Protein AF-0000000083263169 (afdb_homodimer)

Sequence (238 aa):
MERQKKIVKKRVIKVGSEESWDYYVTKASLQGCPAVVHFSASWCTPSRAMSPFFEELALEYKSVLFLSVDVDEAKEVASKLEIKAMPTFVLMKNGAPDHKLVGANPEELRKRIKAFIYCMERQKKIVKKRVIKVGSEESWDYYVTKASLQGCPAVVHFSASWCTPSRAMSPFFEELALEYKSVLFLSVDVDEAKEVASKLEIKAMPTFVLMKNGAPDHKLVGANPEELRKRIKAFIYC

InterPro domains:
  IPR013766 Thioredoxin domain [PF00085] (16-114)
  IPR013766 Thioredoxin domain [PS51352] (1-118)
  IPR036249 Thioredoxin-like superfamily [SSF52833] (9-116)
  IPR050620 Thioredoxin H-type-like [PTHR10438] (12-114)

Foldseek 3Di:
DPPPPPPPPQQEAEDQEPVSVCVVLQVCLVVFAKEKEWEAAPPDVLSVVCVVLLRVVSVVCVSHHHYYYHCVRYVVVCVVVVPDAPGKMFIDTSSHTDDIDHGRDSVVVVVCVCVRPPD/DPPPPPPPPFQEAEDQEPVSVCVVLQVCLVVFAKEKEWEAAPPDVLSVVCVVLLRVVSVVCVSHHHYYYHCVRYVVVCVVVVPDAPGKMFIDTSSHTDDIDHGRDSVVVVVCVCVRPPD

Structure (mmCIF, N/CA/C/O backbone):
data_AF-0000000083263169-model_v1
#
loop_
_entity.id
_entity.type
_entity.pdbx_description
1 polymer 'Thioredoxin-like protein CXXS1'
#
loop_
_atom_site.group_PDB
_atom_site.id
_atom_site.type_symbol
_atom_site.label_atom_id
_atom_site.label_alt_id
_atom_site.label_comp_id
_atom_site.label_asym_id
_atom_site.label_entity_id
_atom_site.label_seq_id
_atom_site.pdbx_PDB_ins_code
_atom_site.Cartn_x
_atom_site.Cartn_y
_atom_site.Cartn_z
_atom_site.occupancy
_atom_site.B_iso_or_equiv
_atom_site.auth_seq_id
_atom_site.auth_comp_id
_atom_site.auth_asym_id
_atom_site.auth_atom_id
_atom_site.pdbx_PDB_model_num
ATOM 1 N N . MET A 1 1 ? -26.844 10.445 30.766 1 32.59 1 MET A N 1
ATOM 2 C CA . MET A 1 1 ? -26.547 9.578 29.625 1 32.59 1 MET A CA 1
ATOM 3 C C . MET A 1 1 ? -25.156 9.852 29.078 1 32.59 1 MET A C 1
ATOM 5 O O . MET A 1 1 ? -24.906 10.93 28.516 1 32.59 1 MET A O 1
ATOM 9 N N . GLU A 1 2 ? -24.047 9.531 29.766 1 34.62 2 GLU A N 1
ATOM 10 C CA . GLU A 1 2 ? -22.625 9.742 29.5 1 34.62 2 GLU A CA 1
ATOM 11 C C . GLU A 1 2 ? -22.219 9.203 28.141 1 34.62 2 GLU A C 1
ATOM 13 O O . GLU A 1 2 ? -22.5 8.039 27.812 1 34.62 2 GLU A O 1
ATOM 18 N N . ARG A 1 3 ? -22.422 9.984 27.109 1 37.56 3 ARG A N 1
ATOM 19 C CA . ARG A 1 3 ? -21.875 9.602 25.797 1 37.56 3 ARG A CA 1
ATOM 20 C C . ARG A 1 3 ? -20.547 8.891 25.953 1 37.56 3 ARG A C 1
ATOM 22 O O . ARG A 1 3 ? -19.594 9.445 26.5 1 37.56 3 ARG A O 1
ATOM 29 N N . GLN A 1 4 ? -20.547 7.715 26.422 1 37.5 4 GLN A N 1
ATOM 30 C CA . GLN A 1 4 ? -19.359 6.867 26.328 1 37.5 4 GLN A CA 1
ATOM 31 C C . GLN A 1 4 ? -18.562 7.184 25.078 1 37.5 4 GLN A C 1
ATOM 33 O O . GLN A 1 4 ? -19.047 6.996 23.953 1 37.5 4 GLN A O 1
ATOM 38 N N . LYS A 1 5 ? -17.891 8.445 25.078 1 38.53 5 LYS A N 1
ATOM 39 C CA . LYS A 1 5 ? -16.906 8.695 24.031 1 38.53 5 LYS A CA 1
ATOM 40 C C . LYS A 1 5 ? -16.203 7.41 23.625 1 38.53 5 LYS A C 1
ATOM 42 O O . LYS A 1 5 ? -15.508 6.797 24.438 1 38.53 5 LYS A O 1
ATOM 47 N N . LYS A 1 6 ? -16.844 6.488 23.031 1 44.62 6 LYS A N 1
ATOM 48 C CA . LYS A 1 6 ? -16.156 5.375 22.391 1 44.62 6 LYS A CA 1
ATOM 49 C C . LYS A 1 6 ? -14.727 5.75 22.016 1 44.62 6 LYS A C 1
ATOM 51 O O . LYS A 1 6 ? -14.516 6.625 21.172 1 44.62 6 LYS A O 1
ATOM 56 N N . ILE A 1 7 ? -13.781 5.781 22.953 1 44.59 7 ILE A N 1
ATOM 57 C CA . ILE A 1 7 ? -12.352 5.938 22.719 1 44.59 7 ILE A CA 1
ATOM 58 C C . ILE A 1 7 ? -11.961 5.199 21.438 1 44.59 7 ILE A C 1
ATOM 60 O O . ILE A 1 7 ? -11.984 3.969 21.391 1 44.59 7 ILE A O 1
ATOM 64 N N . VAL A 1 8 ? -12.477 5.555 20.438 1 54.66 8 VAL A N 1
ATOM 65 C CA . VAL A 1 8 ? -12.086 4.973 19.156 1 54.66 8 VAL A CA 1
ATOM 66 C C . VAL A 1 8 ? -10.562 4.973 19.031 1 54.66 8 VAL A C 1
ATOM 68 O O . VAL A 1 8 ? -9.898 5.922 19.469 1 54.66 8 VAL A O 1
ATOM 71 N N . LYS A 1 9 ? -10.008 3.814 19.141 1 65.31 9 LYS A N 1
ATOM 72 C CA . LYS A 1 9 ? -8.586 3.584 18.938 1 65.31 9 LYS A CA 1
ATOM 73 C C . LYS A 1 9 ? -8.047 4.426 17.781 1 65.31 9 LYS A C 1
ATOM 75 O O . LYS A 1 9 ? -8.625 4.441 16.703 1 65.31 9 LYS A O 1
ATOM 80 N N . LYS A 1 10 ? -7.309 5.438 18.156 1 88.69 10 LYS A N 1
ATOM 81 C CA . LYS A 1 10 ? -6.68 6.359 17.219 1 88.69 10 LYS A CA 1
ATOM 82 C C . LYS A 1 10 ? -5.684 5.633 16.312 1 88.69 10 LYS A C 1
ATOM 84 O O . LYS A 1 10 ? -4.848 4.867 16.797 1 88.69 10 LYS A O 1
ATOM 89 N N . ARG A 1 11 ? -5.855 5.715 15.062 1 95.81 11 ARG A N 1
ATOM 90 C CA . ARG A 1 11 ? -4.973 5.109 14.078 1 95.81 11 ARG A CA 1
ATOM 91 C C . ARG A 1 11 ? -3.883 6.086 13.641 1 95.81 11 ARG A C 1
ATOM 93 O O . ARG A 1 11 ? -2.773 5.676 13.297 1 95.81 11 ARG A O 1
ATOM 100 N N . VAL A 1 12 ? -4.211 7.344 13.773 1 98.25 12 VAL A N 1
ATOM 101 C CA . VAL A 1 12 ? -3.234 8.359 13.398 1 98.25 12 VAL A CA 1
ATOM 102 C C . VAL A 1 12 ? -2.164 8.477 14.477 1 98.25 12 VAL A C 1
ATOM 104 O O . VAL A 1 12 ? -2.48 8.57 15.664 1 98.25 12 VAL A O 1
ATOM 107 N N . ILE A 1 13 ? -0.935 8.539 14.117 1 98.06 13 ILE A N 1
ATOM 108 C CA . ILE A 1 13 ? 0.176 8.656 15.062 1 98.06 13 ILE A CA 1
ATOM 109 C C . ILE A 1 13 ? 0.662 10.102 15.109 1 98.06 13 ILE A C 1
ATOM 111 O O . ILE A 1 13 ? 0.971 10.695 14.078 1 98.06 13 ILE A O 1
ATOM 115 N N . LYS A 1 14 ? 0.737 10.602 16.219 1 97.81 14 LYS A N 1
ATOM 116 C CA . LYS A 1 14 ? 1.275 11.945 16.406 1 97.81 14 LYS A CA 1
ATOM 117 C C . LYS A 1 14 ? 2.799 11.922 16.5 1 97.81 14 LYS A C 1
ATOM 119 O O . LYS A 1 14 ? 3.367 11.164 17.281 1 97.81 14 LYS A O 1
ATOM 124 N N . VAL A 1 15 ? 3.406 12.734 15.758 1 97.69 15 VAL A N 1
ATOM 125 C CA . VAL A 1 15 ? 4.855 12.883 15.703 1 97.69 15 VAL A CA 1
ATOM 126 C C . VAL A 1 15 ? 5.262 14.266 16.203 1 97.69 15 VAL A C 1
ATOM 128 O O . VAL A 1 15 ? 4.871 15.281 15.609 1 97.69 15 VAL A O 1
ATOM 131 N N . GLY A 1 16 ? 6.082 14.234 17.266 1 96.44 16 GLY A N 1
ATOM 132 C CA . GLY A 1 16 ? 6.367 15.523 17.875 1 96.44 16 GLY A CA 1
ATOM 133 C C . GLY A 1 16 ? 7.84 15.883 17.844 1 96.44 16 GLY A C 1
ATOM 134 O O . GLY A 1 16 ? 8.258 16.859 18.453 1 96.44 16 GLY A O 1
ATOM 135 N N . SER A 1 17 ? 8.648 14.992 17.188 1 97.62 17 SER A N 1
ATOM 136 C CA . SER A 1 17 ? 10.078 15.273 17.109 1 97.62 17 SER A CA 1
ATOM 137 C C . SER A 1 17 ? 10.68 14.719 15.82 1 97.62 17 SER A C 1
ATOM 139 O O . SER A 1 17 ? 10.062 13.875 15.156 1 97.62 17 SER A O 1
ATOM 141 N N . GLU A 1 18 ? 11.859 15.188 15.586 1 97.69 18 GLU A N 1
ATOM 142 C CA . GLU A 1 18 ? 12.586 14.68 14.422 1 97.69 18 GLU A CA 1
ATOM 143 C C . GLU A 1 18 ? 12.945 13.211 14.594 1 97.69 18 GLU A C 1
ATOM 145 O O . GLU A 1 18 ? 12.906 12.438 13.625 1 97.69 18 GLU A O 1
ATOM 150 N N . GLU A 1 19 ? 13.289 12.891 15.781 1 98 19 GLU A N 1
ATOM 151 C CA . GLU A 1 19 ? 13.633 11.5 16.062 1 98 19 GLU A CA 1
ATOM 152 C C . GLU A 1 19 ? 12.438 10.578 15.812 1 98 19 GLU A C 1
ATOM 154 O O . GLU A 1 19 ? 12.586 9.531 15.172 1 98 19 GLU A O 1
ATOM 159 N N . SER A 1 20 ? 11.352 11.008 16.297 1 97.88 20 SER A N 1
ATOM 160 C CA . SER A 1 20 ? 10.133 10.234 16.078 1 97.88 20 SER A CA 1
ATOM 161 C C . SER A 1 20 ? 9.773 10.172 14.594 1 97.88 20 SER A C 1
ATOM 163 O O . SER A 1 20 ? 9.375 9.125 14.086 1 97.88 20 SER A O 1
ATOM 165 N N . TRP A 1 21 ? 9.922 11.242 13.922 1 98.25 21 TRP A N 1
ATOM 166 C CA . TRP A 1 21 ? 9.703 11.305 12.484 1 98.25 21 TRP A CA 1
ATOM 167 C C . TRP A 1 21 ? 10.594 10.305 11.758 1 98.25 21 TRP A C 1
ATOM 169 O O . TRP A 1 21 ? 10.102 9.484 10.977 1 98.25 21 TRP A O 1
ATOM 179 N N . ASP A 1 22 ? 11.82 10.344 12.07 1 97.88 22 ASP A N 1
ATOM 180 C CA . ASP A 1 22 ? 12.773 9.461 11.414 1 97.88 22 ASP A CA 1
ATOM 181 C C . ASP A 1 22 ? 12.438 7.996 11.672 1 97.88 22 ASP A C 1
ATOM 183 O O . ASP A 1 22 ? 12.539 7.164 10.766 1 97.88 22 ASP A O 1
ATOM 187 N N . TYR A 1 23 ? 12.047 7.758 12.836 1 98.12 23 TYR A N 1
ATOM 188 C CA . TYR A 1 23 ? 11.695 6.391 13.203 1 98.12 23 TYR A CA 1
ATOM 189 C C . TYR A 1 23 ? 10.531 5.883 12.352 1 98.12 23 TYR A C 1
ATOM 191 O O . TYR A 1 23 ? 10.648 4.852 11.68 1 98.12 23 TYR A O 1
ATOM 199 N N . TYR A 1 24 ? 9.469 6.625 12.281 1 97.69 24 TYR A N 1
ATOM 200 C CA . TYR A 1 24 ? 8.25 6.133 11.648 1 97.69 24 TYR A CA 1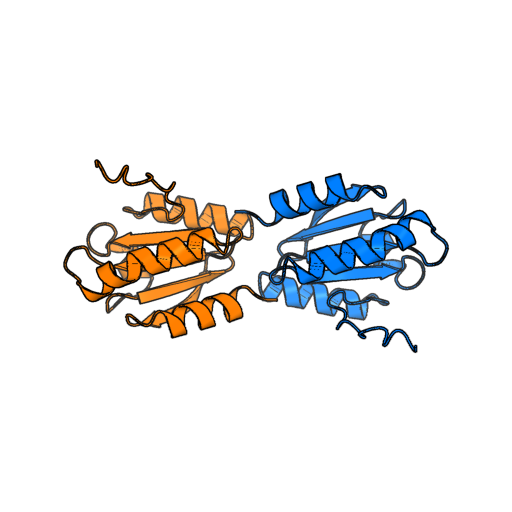
ATOM 201 C C . TYR A 1 24 ? 8.391 6.141 10.125 1 97.69 24 TYR A C 1
ATOM 203 O O . TYR A 1 24 ? 7.938 5.211 9.453 1 97.69 24 TYR A O 1
ATOM 211 N N . VAL A 1 25 ? 9.008 7.113 9.562 1 97.44 25 VAL A N 1
ATOM 212 C CA . VAL A 1 25 ? 9.156 7.203 8.117 1 97.44 25 VAL A CA 1
ATOM 213 C C . VAL A 1 25 ? 10.109 6.113 7.625 1 97.44 25 VAL A C 1
ATOM 215 O O . VAL A 1 25 ? 9.852 5.465 6.609 1 97.44 25 VAL A O 1
ATOM 218 N N . THR A 1 26 ? 11.156 5.906 8.391 1 96.69 26 THR A N 1
ATOM 219 C CA . THR A 1 26 ? 12.094 4.852 8.023 1 96.69 26 THR A CA 1
ATOM 220 C C . THR A 1 26 ? 11.43 3.48 8.125 1 96.69 26 THR A C 1
ATOM 222 O O . THR A 1 26 ? 11.57 2.65 7.223 1 96.69 26 THR A O 1
ATOM 225 N N . LYS A 1 27 ? 10.773 3.262 9.219 1 95.25 27 LYS A N 1
ATOM 226 C CA . LYS A 1 27 ? 10.086 1.986 9.406 1 95.25 27 LYS A CA 1
ATOM 227 C C . LYS A 1 27 ? 9.086 1.725 8.281 1 95.25 27 LYS A C 1
ATOM 229 O O . LYS A 1 27 ? 9.04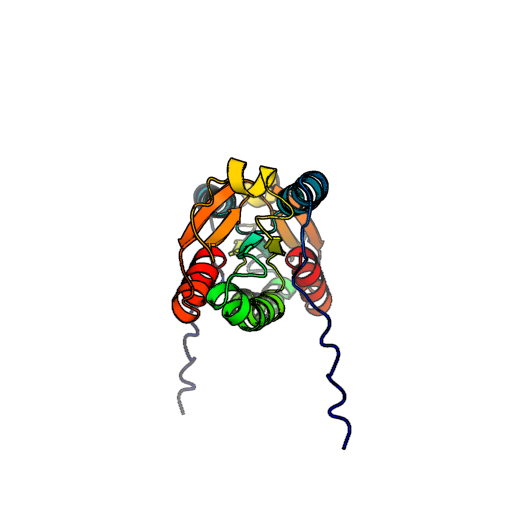7 0.625 7.723 1 95.25 27 LYS A O 1
ATOM 234 N N . ALA A 1 28 ? 8.328 2.721 7.93 1 94.12 28 ALA A N 1
ATOM 235 C CA . ALA A 1 28 ? 7.344 2.586 6.859 1 94.12 28 ALA A CA 1
ATOM 236 C C . ALA A 1 28 ? 8.023 2.273 5.527 1 94.12 28 ALA A C 1
ATOM 238 O O . ALA A 1 28 ? 7.543 1.428 4.766 1 94.12 28 ALA A O 1
ATOM 239 N N . SER A 1 29 ? 9.094 2.936 5.309 1 92.06 29 SER A N 1
ATOM 240 C CA . SER A 1 29 ? 9.836 2.725 4.074 1 92.06 29 SER A CA 1
ATOM 241 C C . SER A 1 29 ? 10.359 1.296 3.98 1 92.06 29 SER A C 1
ATOM 243 O O . SER A 1 29 ? 10.227 0.646 2.939 1 92.06 29 SER A O 1
ATOM 245 N N . LEU A 1 30 ? 10.867 0.806 5.055 1 89 30 LEU A N 1
ATOM 246 C CA . LEU A 1 30 ? 11.43 -0.541 5.09 1 89 30 LEU A CA 1
ATOM 247 C C . LEU A 1 30 ? 10.336 -1.589 4.898 1 89 30 LEU A C 1
ATOM 249 O O . LEU A 1 30 ? 10.578 -2.639 4.301 1 89 30 LEU A O 1
ATOM 253 N N . GLN A 1 31 ? 9.203 -1.193 5.363 1 87.81 31 GLN A N 1
ATOM 254 C CA . GLN A 1 31 ? 8.094 -2.137 5.289 1 87.81 31 GLN A CA 1
ATOM 255 C C . GLN A 1 31 ? 7.332 -1.982 3.975 1 87.81 31 GLN A C 1
ATOM 257 O O . GLN A 1 31 ? 6.391 -2.734 3.703 1 87.81 31 GLN A O 1
ATOM 262 N N . GLY A 1 32 ? 7.688 -0.962 3.195 1 86.88 32 GLY A N 1
ATOM 263 C CA . GLY A 1 32 ? 7 -0.716 1.937 1 86.88 32 GLY A CA 1
ATOM 264 C C . GLY A 1 32 ? 5.633 -0.083 2.117 1 86.88 32 GLY A C 1
ATOM 265 O O . GLY A 1 32 ? 4.762 -0.219 1.255 1 86.88 32 GLY A O 1
ATOM 266 N N . CYS A 1 33 ? 5.391 0.602 3.225 1 91.56 33 CYS A N 1
ATOM 267 C CA . CYS A 1 33 ? 4.121 1.256 3.52 1 91.56 33 CYS A CA 1
ATOM 268 C C . CYS A 1 33 ? 4.145 2.715 3.076 1 91.56 33 CYS A C 1
ATOM 270 O O . CYS A 1 33 ? 5.035 3.473 3.467 1 91.56 33 CYS A O 1
ATOM 272 N N . PRO A 1 34 ? 3.205 3.066 2.203 1 94.06 34 PRO A N 1
ATOM 273 C CA . PRO A 1 34 ? 3.076 4.508 1.969 1 94.06 34 PRO A CA 1
ATOM 274 C C . PRO A 1 34 ? 2.621 5.27 3.213 1 94.06 34 PRO A C 1
ATOM 276 O O . PRO A 1 34 ? 2.105 4.664 4.156 1 94.06 34 PRO A O 1
ATOM 279 N N . ALA A 1 35 ? 2.891 6.543 3.201 1 96.88 35 ALA A N 1
ATOM 280 C CA . ALA A 1 35 ? 2.498 7.352 4.352 1 96.88 35 ALA A CA 1
ATOM 281 C C . ALA A 1 35 ? 1.781 8.625 3.91 1 96.88 35 ALA A C 1
ATOM 283 O O . ALA A 1 35 ? 2.072 9.172 2.842 1 96.88 35 ALA A O 1
ATOM 284 N N . VAL A 1 36 ? 0.834 9.039 4.672 1 98.5 36 VAL A N 1
ATOM 285 C CA . VAL A 1 36 ? 0.19 10.344 4.539 1 98.5 36 VAL A CA 1
ATOM 286 C C . VAL A 1 36 ? 0.371 11.141 5.828 1 98.5 36 VAL A C 1
ATOM 288 O O . VAL A 1 36 ? 0.104 10.641 6.922 1 98.5 36 VAL A O 1
ATOM 291 N N . VAL A 1 37 ? 0.855 12.336 5.641 1 98.81 37 VAL A N 1
ATOM 292 C CA . VAL A 1 37 ? 1.207 13.148 6.797 1 98.81 37 VAL A CA 1
ATOM 293 C C . VAL A 1 37 ? 0.348 14.414 6.82 1 98.81 37 VAL A C 1
ATOM 295 O O . VAL A 1 37 ? 0.208 15.094 5.801 1 98.81 37 VAL A O 1
ATOM 298 N N . HIS A 1 38 ? -0.226 14.688 7.922 1 98.88 38 HIS A N 1
ATOM 299 C CA . HIS A 1 38 ? -0.979 15.914 8.188 1 98.88 38 HIS A CA 1
ATOM 300 C C . HIS A 1 38 ? -0.143 16.906 8.984 1 98.88 38 HIS A C 1
ATOM 302 O O . HIS A 1 38 ? 0.082 16.734 10.18 1 98.88 38 HIS A O 1
ATOM 308 N N . PHE A 1 39 ? 0.386 17.875 8.289 1 98.88 39 PHE A N 1
ATOM 309 C CA . PHE A 1 39 ? 1.058 18.984 8.969 1 98.88 39 PHE A CA 1
ATOM 310 C C . PHE A 1 39 ? 0.048 20.016 9.445 1 98.88 39 PHE A C 1
ATOM 312 O O . PHE A 1 39 ? -0.668 20.609 8.641 1 98.88 39 PHE A O 1
ATOM 319 N N . SER A 1 40 ? 0.048 20.203 10.703 1 98.06 40 SER A N 1
ATOM 320 C CA . SER A 1 40 ? -0.967 21.016 11.359 1 98.06 40 SER A CA 1
ATOM 321 C C . SER A 1 40 ? -0.36 21.875 12.477 1 98.06 40 SER A C 1
ATOM 323 O O . SER A 1 40 ? 0.854 21.844 12.688 1 98.06 40 SER A O 1
ATOM 325 N N . ALA A 1 41 ? -1.182 22.656 13.055 1 96.69 41 ALA A N 1
ATOM 326 C CA . ALA A 1 41 ? -0.878 23.422 14.266 1 96.69 41 ALA A CA 1
ATOM 327 C C . ALA A 1 41 ? -2.096 23.5 15.188 1 96.69 41 ALA A C 1
ATOM 329 O O . ALA A 1 41 ? -3.234 23.531 14.711 1 96.69 41 ALA A O 1
ATOM 330 N N . SER A 1 42 ? -1.782 23.547 16.438 1 95 42 SER A N 1
ATOM 331 C CA . SER A 1 42 ? -2.875 23.609 17.406 1 95 42 SER A CA 1
ATOM 332 C C . SER A 1 42 ? -3.686 24.891 17.25 1 95 42 SER A C 1
ATOM 334 O O . SER A 1 42 ? -4.875 24.922 17.562 1 95 42 SER A O 1
ATOM 336 N N . TRP A 1 43 ? -3.084 25.969 16.75 1 96.06 43 TRP A N 1
ATOM 337 C CA . TRP A 1 43 ? -3.727 27.266 16.625 1 96.06 43 TRP A CA 1
ATOM 338 C C . TRP A 1 43 ? -4.34 27.438 15.242 1 96.06 43 TRP A C 1
ATOM 340 O O . TRP A 1 43 ? -4.781 28.531 14.875 1 96.06 43 TRP A O 1
ATOM 350 N N . CYS A 1 44 ? -4.348 26.5 14.523 1 97.12 44 CYS A N 1
ATOM 351 C CA . CYS A 1 44 ? -4.906 26.578 13.18 1 97.12 44 CYS A CA 1
ATOM 352 C C . CYS A 1 44 ? -6.254 25.875 13.109 1 97.12 44 CYS A C 1
ATOM 354 O O . CYS A 1 44 ? -6.316 24.641 13.094 1 97.12 44 CYS A O 1
ATOM 356 N N . THR A 1 45 ? -7.32 26.547 12.922 1 97.44 45 THR A N 1
ATOM 357 C CA . THR A 1 45 ? -8.688 26.047 12.984 1 97.44 45 THR A CA 1
ATOM 358 C C . THR A 1 45 ? -8.984 25.109 11.812 1 97.44 45 THR A C 1
ATOM 360 O O . THR A 1 45 ? -9.523 24.016 12 1 97.44 45 THR A O 1
ATOM 363 N N . PRO A 1 46 ? -8.648 25.531 10.617 1 97.88 46 PRO A N 1
ATOM 364 C CA . PRO A 1 46 ? -8.906 24.594 9.516 1 97.88 46 PRO A CA 1
ATOM 365 C C . PRO A 1 46 ? -8.164 23.266 9.68 1 97.88 46 PRO A C 1
ATOM 367 O O . PRO A 1 46 ? -8.688 22.219 9.305 1 97.88 46 PRO A O 1
ATOM 370 N N . SER A 1 47 ? -6.992 23.281 10.164 1 98.19 47 SER A N 1
ATOM 371 C CA . SER A 1 47 ? -6.246 22.062 10.43 1 98.19 47 SER A CA 1
ATOM 372 C C . SER A 1 47 ? -6.973 21.172 11.438 1 98.19 47 SER A C 1
ATOM 374 O O . SER A 1 47 ? -7.078 19.953 11.242 1 98.19 47 SER A O 1
ATOM 376 N N . ARG A 1 48 ? -7.379 21.797 12.438 1 97.19 48 ARG A N 1
ATOM 377 C CA . ARG A 1 48 ? -8.102 21.047 13.461 1 97.19 48 ARG A CA 1
ATOM 378 C C . ARG A 1 48 ? -9.383 20.438 12.898 1 97.19 48 ARG A C 1
ATOM 380 O O . ARG A 1 48 ? -9.766 19.328 13.258 1 97.19 48 ARG A O 1
ATOM 387 N N . ALA A 1 49 ? -10 21.109 12.039 1 97.19 49 ALA A N 1
ATOM 388 C CA . ALA A 1 49 ? -11.242 20.641 11.422 1 97.19 49 ALA A CA 1
ATOM 389 C C . ALA A 1 49 ? -10.984 19.422 10.539 1 97.19 49 ALA A C 1
ATOM 391 O O . ALA A 1 49 ? -11.883 18.609 10.336 1 97.19 49 ALA A O 1
ATOM 392 N N . MET A 1 50 ? -9.766 19.297 10.023 1 98.38 50 MET A N 1
ATOM 393 C CA . MET A 1 50 ? -9.414 18.203 9.125 1 98.38 50 MET A CA 1
ATOM 394 C C . MET A 1 50 ? -9.055 16.938 9.914 1 98.38 50 MET A C 1
ATOM 396 O O . MET A 1 50 ? -9.055 15.844 9.359 1 98.38 50 MET A O 1
ATOM 400 N N . SER A 1 51 ? -8.828 17.016 11.172 1 98 51 SER A N 1
ATOM 401 C CA . SER A 1 51 ? -8.258 15.922 11.961 1 98 51 SER A CA 1
ATOM 402 C C . SER A 1 51 ? -9.219 14.75 12.055 1 98 51 SER A C 1
ATOM 404 O O . SER A 1 51 ? -8.82 13.602 11.836 1 98 51 SER A O 1
ATOM 406 N N . PRO A 1 52 ? -10.516 15.023 12.375 1 97.31 52 PRO A N 1
ATOM 407 C CA . PRO A 1 52 ? -11.43 13.883 12.422 1 97.31 52 PRO A CA 1
ATOM 408 C C . PRO A 1 52 ? -11.539 13.156 11.078 1 97.31 52 PRO A C 1
ATOM 410 O O . PRO A 1 52 ? -11.602 11.922 11.047 1 97.31 52 PRO A O 1
ATOM 413 N N . PHE A 1 53 ? -11.578 13.914 10.062 1 98.06 53 PHE A N 1
ATOM 414 C CA . PHE A 1 53 ? -11.648 13.328 8.727 1 98.06 53 PHE A CA 1
ATOM 415 C C . PHE A 1 53 ? -10.398 12.516 8.422 1 98.06 53 PHE A C 1
ATOM 417 O O . PHE A 1 53 ? -10.477 11.43 7.855 1 98.06 53 PHE A O 1
ATOM 424 N N . PHE A 1 54 ? -9.273 13.039 8.789 1 98.5 54 PHE A N 1
ATOM 425 C CA . PHE A 1 54 ? -8 12.359 8.617 1 98.5 54 PHE A CA 1
ATOM 426 C C . PHE A 1 54 ? -7.984 11.039 9.383 1 98.5 54 PHE A C 1
ATOM 428 O O . PHE A 1 54 ? -7.48 10.031 8.875 1 98.5 54 PHE A O 1
ATOM 435 N N . GLU A 1 55 ? -8.547 11 10.539 1 98.12 55 GLU A N 1
ATOM 436 C CA . GLU A 1 55 ? -8.672 9.773 11.328 1 98.12 55 GLU A CA 1
ATOM 437 C C . GLU A 1 55 ? -9.57 8.758 10.633 1 98.12 55 GLU A C 1
ATOM 439 O O . GLU A 1 55 ? -9.273 7.562 10.625 1 98.12 55 GLU A O 1
ATOM 444 N N . GLU A 1 56 ? -10.633 9.266 10.078 1 97.38 56 GLU A N 1
ATOM 445 C CA . GLU A 1 56 ? -11.516 8.375 9.336 1 97.38 56 GLU A CA 1
ATOM 446 C C . GLU A 1 56 ? -10.789 7.707 8.18 1 97.38 56 GLU A C 1
ATOM 448 O O . GLU A 1 56 ? -10.945 6.504 7.945 1 97.38 56 GLU A O 1
ATOM 453 N N . LEU A 1 57 ? -9.992 8.484 7.469 1 97.5 57 LEU A N 1
ATOM 454 C CA . LEU A 1 57 ? -9.211 7.934 6.367 1 97.5 57 LEU A CA 1
ATOM 455 C C . LEU A 1 57 ? -8.219 6.887 6.875 1 97.5 57 LEU A C 1
ATOM 457 O O . LEU A 1 57 ? -8.023 5.852 6.238 1 97.5 57 LEU A O 1
ATOM 461 N N . ALA A 1 58 ? -7.637 7.145 8.008 1 97.38 58 ALA A N 1
ATOM 462 C CA . ALA A 1 58 ? -6.672 6.219 8.586 1 97.38 58 ALA A CA 1
ATOM 463 C C . ALA A 1 58 ? -7.328 4.883 8.93 1 97.38 58 ALA A C 1
ATOM 465 O O . ALA A 1 58 ? -6.707 3.826 8.797 1 97.38 58 ALA A O 1
ATOM 466 N N . LEU A 1 59 ? -8.539 4.922 9.344 1 95.19 59 LEU A N 1
ATOM 467 C CA . LEU A 1 59 ? -9.266 3.709 9.695 1 95.19 59 LEU A CA 1
ATOM 468 C C . LEU A 1 59 ? -9.703 2.955 8.445 1 95.19 59 LEU A C 1
ATOM 470 O O . LEU A 1 59 ? -9.82 1.729 8.461 1 95.19 59 LEU A O 1
ATOM 474 N N . GLU A 1 60 ? -9.836 3.707 7.441 1 93.75 60 GLU A N 1
ATOM 475 C CA . GLU A 1 60 ? -10.289 3.119 6.18 1 93.75 60 GLU A CA 1
ATOM 476 C C . GLU A 1 60 ? -9.125 2.467 5.434 1 93.75 60 GLU A C 1
ATOM 478 O O . GLU A 1 60 ? -9.273 1.379 4.871 1 93.75 60 GLU A O 1
ATOM 483 N N . TYR A 1 61 ? -8 3.137 5.449 1 94.62 61 TYR A N 1
ATOM 484 C CA . TYR A 1 61 ? -6.848 2.676 4.684 1 94.62 61 TYR A CA 1
ATOM 485 C C . TYR A 1 61 ? -5.766 2.121 5.605 1 94.62 61 TYR A C 1
ATOM 487 O O . TYR A 1 61 ? -4.723 2.75 5.797 1 94.62 61 TYR A O 1
ATOM 495 N N . LYS A 1 62 ? -5.891 0.891 5.93 1 93.06 62 LYS A N 1
ATOM 496 C CA . LYS A 1 62 ? -5.055 0.27 6.953 1 93.06 62 LYS A CA 1
ATOM 497 C C . LYS A 1 62 ? -3.664 -0.044 6.414 1 93.06 62 LYS A C 1
ATOM 499 O O . LYS A 1 62 ? -2.736 -0.3 7.184 1 93.06 62 LYS A O 1
ATOM 504 N N . SER A 1 63 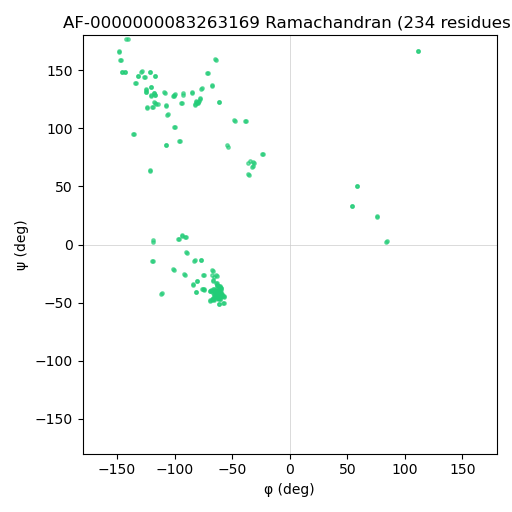? -3.531 0.034 5.113 1 92.5 63 SER A N 1
ATOM 505 C CA . SER A 1 63 ? -2.24 -0.255 4.5 1 92.5 63 SER A CA 1
ATOM 506 C C . SER A 1 63 ? -1.395 1.008 4.371 1 92.5 63 SER A C 1
ATOM 508 O O . SER A 1 63 ? -0.315 0.98 3.777 1 92.5 63 SER A O 1
ATOM 510 N N . VAL A 1 64 ? -1.858 2.055 4.918 1 95.25 64 VAL A N 1
ATOM 511 C CA . VAL A 1 64 ? -1.185 3.348 4.84 1 95.25 64 VAL A CA 1
ATOM 512 C C . VAL A 1 64 ? -0.854 3.846 6.242 1 95.25 64 VAL A C 1
ATOM 514 O O . VAL A 1 64 ? -1.674 3.736 7.156 1 95.25 64 VAL A O 1
ATOM 517 N N . LEU A 1 65 ? 0.361 4.355 6.422 1 96.94 65 LEU A N 1
ATOM 518 C CA . LEU A 1 65 ? 0.736 5.004 7.676 1 96.94 65 LEU A CA 1
ATOM 519 C C . LEU A 1 65 ? 0.242 6.445 7.707 1 96.94 65 LEU A C 1
ATOM 521 O O . LEU A 1 65 ? 0.521 7.223 6.793 1 96.94 65 LEU A O 1
ATOM 525 N N . PHE A 1 66 ? -0.529 6.746 8.695 1 98.5 66 PHE A N 1
ATOM 526 C CA . PHE A 1 66 ? -1.031 8.102 8.859 1 98.5 66 PHE A CA 1
ATOM 527 C C . PHE A 1 66 ? -0.338 8.797 10.023 1 98.5 66 PHE A C 1
ATOM 529 O O . PHE A 1 66 ? -0.399 8.328 11.164 1 98.5 66 PHE A O 1
ATOM 536 N N . LEU A 1 67 ? 0.332 9.898 9.727 1 98.62 67 LEU A N 1
ATOM 537 C CA . LEU A 1 67 ? 1.043 10.68 10.742 1 98.62 67 LEU A CA 1
ATOM 538 C C . LEU A 1 67 ? 0.453 12.078 10.859 1 98.62 67 LEU A C 1
ATOM 540 O O . LEU A 1 67 ? 0.048 12.672 9.859 1 98.62 67 LEU A O 1
ATOM 544 N N . SER A 1 68 ? 0.433 12.578 11.992 1 98.75 68 SER A N 1
ATOM 545 C CA . SER A 1 68 ? 0.118 13.977 12.258 1 98.75 68 SER A CA 1
ATOM 546 C C . SER A 1 68 ? 1.31 14.703 12.875 1 98.75 68 SER A C 1
ATOM 548 O O . SER A 1 68 ? 1.893 14.234 13.852 1 98.75 68 SER A O 1
ATOM 550 N N . VAL A 1 69 ? 1.667 15.805 12.312 1 98.69 69 VAL A N 1
ATOM 551 C CA . VAL A 1 69 ? 2.824 16.578 12.75 1 98.69 69 VAL A CA 1
ATOM 552 C C . VAL A 1 69 ? 2.398 18 13.078 1 98.69 69 VAL A C 1
ATOM 554 O O . VAL A 1 69 ? 1.88 18.719 12.211 1 98.69 69 VAL A O 1
ATOM 557 N N . ASP A 1 70 ? 2.584 18.344 14.312 1 97.88 70 ASP A N 1
ATOM 558 C CA . ASP A 1 70 ? 2.445 19.766 14.664 1 97.88 70 ASP A CA 1
ATOM 559 C C . ASP A 1 70 ? 3.707 20.547 14.305 1 97.88 70 ASP A C 1
ATOM 561 O O . ASP A 1 70 ? 4.789 20.25 14.82 1 97.88 70 ASP A O 1
ATOM 565 N N . VAL A 1 71 ? 3.555 21.531 13.484 1 97.81 71 VAL A N 1
ATOM 566 C CA . VAL A 1 71 ? 4.711 22.219 12.906 1 97.81 71 VAL A CA 1
ATOM 567 C C . VAL A 1 71 ? 5.469 22.953 14.008 1 97.81 71 VAL A C 1
ATOM 569 O O . VAL A 1 71 ? 6.664 23.234 13.867 1 97.81 71 VAL A O 1
ATOM 572 N N . ASP A 1 72 ? 4.875 23.281 15.117 1 97.31 72 ASP A N 1
ATOM 573 C CA . ASP A 1 72 ? 5.535 23.969 16.234 1 97.31 72 ASP A CA 1
ATOM 574 C C . ASP A 1 72 ? 6.328 22.984 17.078 1 97.31 72 ASP A C 1
ATOM 576 O O . ASP A 1 72 ? 7.336 23.359 17.688 1 97.31 72 ASP A O 1
ATOM 580 N N . GLU A 1 73 ? 5.859 21.766 17.141 1 97 73 GLU A N 1
ATOM 581 C CA . GLU A 1 73 ? 6.516 20.734 17.953 1 97 73 GLU A CA 1
ATOM 582 C C . GLU A 1 73 ? 7.664 20.094 17.188 1 97 73 GLU A C 1
ATOM 584 O O . GLU A 1 73 ? 8.656 19.672 17.797 1 97 73 GLU A O 1
ATOM 589 N N . ALA A 1 74 ? 7.488 19.969 15.938 1 97.62 74 ALA A N 1
ATOM 590 C CA . ALA A 1 74 ? 8.5 19.359 15.086 1 97.62 74 ALA A CA 1
ATOM 591 C C . ALA A 1 74 ? 8.953 20.312 13.984 1 97.62 74 ALA A C 1
ATOM 593 O O . ALA A 1 74 ? 8.852 20 12.797 1 97.62 74 ALA A O 1
ATOM 594 N N . LYS A 1 75 ? 9.547 21.375 14.336 1 97.81 75 LYS A N 1
ATOM 595 C CA . LYS A 1 75 ? 9.922 22.469 13.438 1 97.81 75 LYS A CA 1
ATOM 596 C C . LYS A 1 75 ? 10.938 22 12.391 1 97.81 75 LYS A C 1
ATOM 598 O O . LYS A 1 75 ? 10.891 22.422 11.234 1 97.81 75 LYS A O 1
ATOM 603 N N . GLU A 1 76 ? 11.789 21.109 12.836 1 98.19 76 GLU A N 1
ATOM 604 C CA . GLU A 1 76 ? 12.82 20.609 11.93 1 98.19 76 GLU A CA 1
ATOM 605 C C . GLU A 1 76 ? 12.211 19.812 10.781 1 98.19 76 GLU A C 1
ATOM 607 O O . GLU A 1 76 ? 12.641 19.938 9.633 1 98.19 76 GLU A O 1
ATOM 612 N N . VAL A 1 77 ? 11.227 19.031 11.07 1 98.31 77 VAL A N 1
ATOM 613 C CA . VAL A 1 77 ? 10.555 18.219 10.055 1 98.31 77 VAL A CA 1
ATOM 614 C C . VAL A 1 77 ? 9.82 19.125 9.078 1 98.31 77 VAL A C 1
ATOM 616 O O . VAL A 1 77 ? 9.93 18.969 7.859 1 98.31 77 VAL A O 1
ATOM 619 N N . ALA A 1 78 ? 9.094 20.094 9.617 1 98.38 78 ALA A N 1
ATOM 620 C CA . ALA A 1 78 ? 8.352 21.047 8.789 1 98.38 78 ALA A CA 1
ATOM 621 C C . ALA A 1 78 ? 9.289 21.812 7.855 1 98.38 78 ALA A C 1
ATOM 623 O O . ALA A 1 78 ? 8.977 22 6.676 1 98.38 78 ALA A O 1
ATOM 624 N N . SER A 1 79 ? 10.414 22.219 8.414 1 98.19 79 SER A N 1
ATOM 625 C CA . SER A 1 79 ? 11.398 22.953 7.625 1 98.19 79 SER A CA 1
ATOM 626 C C . SER A 1 79 ? 11.977 22.078 6.516 1 98.19 79 SER A C 1
ATOM 628 O O . SER A 1 79 ? 12.078 22.516 5.367 1 98.19 79 SER A O 1
ATOM 630 N N . LYS A 1 80 ? 12.305 20.875 6.797 1 96.94 80 LYS A N 1
ATOM 631 C CA . LYS A 1 80 ? 12.891 19.938 5.84 1 96.94 80 LYS A CA 1
ATOM 632 C C . LYS A 1 80 ? 11.945 19.703 4.664 1 96.94 80 LYS A C 1
ATOM 634 O O . LYS A 1 80 ? 12.391 19.562 3.523 1 96.94 80 LYS A O 1
ATOM 639 N N . LEU A 1 81 ? 10.664 19.672 4.988 1 97.75 81 LEU A N 1
ATOM 640 C CA . LEU A 1 81 ? 9.688 19.359 3.953 1 97.75 81 LEU A CA 1
ATOM 641 C C . LEU A 1 81 ? 9.094 20.641 3.365 1 97.75 81 LEU A C 1
ATOM 643 O O . LEU A 1 81 ? 8.164 20.594 2.561 1 97.75 81 LEU A O 1
ATOM 647 N N . GLU A 1 82 ? 9.586 21.766 3.787 1 97.62 82 GLU A N 1
ATOM 648 C CA . GLU A 1 82 ? 9.227 23.078 3.256 1 97.62 82 GLU A CA 1
ATOM 649 C C . GLU A 1 82 ? 7.727 23.328 3.387 1 97.62 82 GLU A C 1
ATOM 651 O O . GLU A 1 82 ? 7.074 23.734 2.42 1 97.62 82 GLU A O 1
ATOM 656 N N . ILE A 1 83 ? 7.238 23.109 4.582 1 98.19 83 ILE A N 1
ATOM 657 C CA . ILE A 1 83 ? 5.836 23.375 4.879 1 98.19 83 ILE A CA 1
ATOM 658 C C . ILE A 1 83 ? 5.625 24.875 5.109 1 98.19 83 ILE A C 1
ATOM 660 O O . ILE A 1 83 ? 6.199 25.453 6.035 1 98.19 83 ILE A O 1
ATOM 664 N N . LYS A 1 84 ? 4.734 25.5 4.352 1 95.69 84 LYS A N 1
ATOM 665 C CA . LYS A 1 84 ? 4.602 26.953 4.41 1 95.69 84 LYS A CA 1
ATOM 666 C C . LYS A 1 84 ? 3.199 27.359 4.855 1 95.69 84 LYS A C 1
ATOM 668 O O . LYS A 1 84 ? 2.959 28.516 5.18 1 95.69 84 LYS A O 1
ATOM 673 N N . ALA A 1 85 ? 2.318 26.438 4.832 1 97.12 85 ALA A N 1
ATOM 674 C CA . ALA A 1 85 ? 0.94 26.688 5.238 1 97.12 85 ALA A CA 1
ATOM 675 C C . ALA A 1 85 ? 0.32 25.453 5.883 1 97.12 85 ALA A C 1
ATOM 677 O O . ALA A 1 85 ? 0.799 24.344 5.684 1 97.12 85 ALA A O 1
ATOM 678 N N . MET A 1 86 ? -0.714 25.703 6.648 1 97.19 86 MET A N 1
ATOM 679 C CA . MET A 1 86 ? -1.454 24.609 7.277 1 97.19 86 MET A CA 1
ATOM 680 C C . MET A 1 86 ? -2.949 24.734 7.004 1 97.19 86 MET A C 1
ATOM 682 O O . MET A 1 86 ? -3.465 25.844 6.855 1 97.19 86 MET A O 1
ATOM 686 N N . PRO A 1 87 ? -3.57 23.672 6.941 1 98.69 87 PRO A N 1
ATOM 687 C CA . PRO A 1 87 ? -2.992 22.328 6.906 1 98.69 87 PRO A CA 1
ATOM 688 C C . PRO A 1 87 ? -2.297 22.016 5.582 1 98.69 87 PRO A C 1
ATOM 690 O O . PRO A 1 87 ? -2.693 22.531 4.535 1 98.69 87 PRO A O 1
ATOM 693 N N . THR A 1 88 ? -1.272 21.25 5.543 1 98.81 88 THR A N 1
ATOM 694 C CA . THR A 1 88 ? -0.617 20.641 4.391 1 98.81 88 THR A CA 1
ATOM 695 C C . THR A 1 88 ? -0.525 19.141 4.562 1 98.81 88 THR A C 1
ATOM 697 O O . THR A 1 88 ? -0.207 18.641 5.648 1 98.81 88 THR A O 1
ATOM 700 N N . PHE A 1 89 ? -0.912 18.438 3.57 1 98.88 89 PHE A N 1
ATOM 701 C CA . PHE A 1 89 ? -0.799 16.984 3.549 1 98.88 89 PHE A CA 1
ATOM 702 C C . PHE A 1 89 ? 0.288 16.531 2.578 1 98.88 89 PHE A C 1
ATOM 704 O O . PHE A 1 89 ? 0.325 16.984 1.432 1 98.88 89 PHE A O 1
ATOM 711 N N . VAL A 1 90 ? 1.152 15.664 3.066 1 98.75 90 VAL A N 1
ATOM 712 C CA . VAL A 1 90 ? 2.23 15.133 2.234 1 98.75 90 VAL A CA 1
ATOM 713 C C . VAL A 1 90 ? 2.064 13.625 2.07 1 98.75 90 VAL A C 1
ATOM 715 O O . VAL A 1 90 ? 1.93 12.898 3.059 1 98.75 90 VAL A O 1
ATOM 718 N N . LEU A 1 91 ? 1.964 13.188 0.899 1 97.88 91 LEU A N 1
ATOM 719 C CA . LEU A 1 91 ? 1.946 11.766 0.57 1 97.88 91 LEU A CA 1
ATOM 720 C C . LEU A 1 91 ? 3.352 11.258 0.256 1 97.88 91 LEU A C 1
ATOM 722 O O . LEU A 1 91 ? 4.07 11.867 -0.541 1 97.88 91 LEU A O 1
ATOM 726 N N . MET A 1 92 ? 3.686 10.18 0.924 1 96.19 92 MET A N 1
ATOM 727 C CA . MET A 1 92 ? 5.062 9.703 0.829 1 96.19 92 MET A CA 1
ATOM 728 C C . MET A 1 92 ? 5.105 8.242 0.391 1 96.19 92 MET A C 1
ATOM 730 O O . MET A 1 92 ? 4.262 7.445 0.797 1 96.19 92 MET A O 1
ATOM 734 N N . LYS A 1 93 ? 6.117 7.961 -0.392 1 91.06 93 LYS A N 1
ATOM 735 C CA . LYS A 1 93 ? 6.48 6.598 -0.775 1 91.06 93 LYS A CA 1
ATOM 736 C C . LYS A 1 93 ? 7.984 6.371 -0.639 1 91.06 93 LYS A C 1
ATOM 738 O O . LYS A 1 93 ? 8.781 7.254 -0.965 1 91.06 93 LYS A O 1
ATOM 743 N N . ASN A 1 94 ? 8.273 5.215 -0.133 1 87.19 94 ASN A N 1
ATOM 744 C CA . ASN A 1 94 ? 9.68 4.836 -0.013 1 87.19 94 ASN A CA 1
ATOM 745 C C . ASN A 1 94 ? 10.484 5.891 0.748 1 87.19 94 ASN A C 1
ATOM 747 O O . ASN A 1 94 ? 11.602 6.23 0.354 1 87.19 94 ASN A O 1
ATOM 751 N N . GLY A 1 95 ? 9.82 6.527 1.694 1 89.44 95 GLY A N 1
ATOM 752 C CA . GLY A 1 95 ? 10.492 7.445 2.602 1 89.44 95 GLY A CA 1
ATOM 753 C C . GLY A 1 95 ? 10.648 8.844 2.029 1 89.44 95 GLY A C 1
ATOM 754 O O . GLY A 1 95 ? 11.227 9.719 2.674 1 89.44 95 GLY A O 1
ATOM 755 N N . ALA A 1 96 ? 10.133 9.062 0.848 1 93.12 96 ALA A N 1
ATOM 756 C CA . ALA A 1 96 ? 10.281 10.359 0.189 1 93.12 96 ALA A CA 1
ATOM 757 C C . ALA A 1 96 ? 8.922 10.977 -0.117 1 93.12 96 ALA A C 1
ATOM 759 O O . ALA A 1 96 ? 7.961 10.266 -0.421 1 93.12 96 ALA A O 1
ATOM 760 N N . PRO A 1 97 ? 8.883 12.32 -0.078 1 96.25 97 PRO A N 1
ATOM 761 C CA . PRO A 1 97 ? 7.633 12.977 -0.479 1 96.25 97 PRO A CA 1
ATOM 762 C C . PRO A 1 97 ? 7.332 12.805 -1.967 1 96.25 97 PRO A C 1
ATOM 764 O O . PRO A 1 97 ? 8.25 12.852 -2.795 1 96.25 97 PRO A O 1
ATOM 767 N N . ASP A 1 98 ? 6.102 12.531 -2.23 1 93.25 98 ASP A N 1
ATOM 768 C CA . ASP A 1 98 ? 5.652 12.344 -3.605 1 93.25 98 ASP A CA 1
ATOM 769 C C . ASP A 1 98 ? 4.715 13.477 -4.031 1 93.25 98 ASP A C 1
ATOM 771 O O . ASP A 1 98 ? 4.828 13.992 -5.141 1 93.25 98 ASP A O 1
ATOM 775 N N . HIS A 1 99 ? 3.777 13.891 -3.15 1 94.81 99 HIS A N 1
ATOM 776 C CA . HIS A 1 99 ? 2.781 14.922 -3.42 1 94.81 99 HIS A CA 1
ATOM 777 C C . HIS A 1 99 ? 2.471 15.727 -2.166 1 94.81 99 HIS A C 1
ATOM 779 O O . HIS A 1 99 ? 2.564 15.211 -1.051 1 94.81 99 HIS A O 1
ATOM 785 N N . LYS A 1 100 ? 2.152 17 -2.457 1 97.44 100 LYS A N 1
ATOM 786 C CA . LYS A 1 100 ? 1.728 17.891 -1.387 1 97.44 100 LYS A CA 1
ATOM 787 C C . LYS A 1 100 ? 0.368 18.516 -1.694 1 97.44 100 LYS A C 1
ATOM 789 O O . LYS A 1 100 ? 0.112 18.938 -2.826 1 97.44 100 LYS A O 1
ATOM 794 N N . LEU A 1 101 ? -0.498 18.5 -0.724 1 98.19 101 LEU A N 1
ATOM 795 C CA . LEU A 1 101 ? -1.804 19.156 -0.795 1 98.19 101 LEU A CA 1
ATOM 796 C C . LEU A 1 101 ? -1.941 20.219 0.287 1 98.19 101 LEU A C 1
ATOM 798 O O . LEU A 1 101 ? -1.913 19.906 1.479 1 98.19 101 LEU A O 1
ATOM 802 N N . VAL A 1 102 ? -2.111 21.438 -0.187 1 98.06 102 VAL A N 1
ATOM 803 C CA . VAL A 1 102 ? -2.23 22.531 0.758 1 98.06 102 VAL A CA 1
ATOM 804 C C . VAL A 1 102 ? -3.701 22.906 0.943 1 98.06 102 VAL A C 1
ATOM 806 O O . VAL A 1 102 ? -4.445 23.031 -0.033 1 98.06 102 VAL A O 1
ATOM 809 N N . GLY A 1 103 ? -4.09 22.969 2.207 1 97.94 103 GLY A N 1
ATOM 810 C CA . GLY A 1 103 ? -5.426 23.469 2.49 1 97.94 103 GLY A CA 1
ATOM 811 C C . GLY A 1 103 ? -6.359 22.406 3.027 1 97.94 103 GLY A C 1
ATOM 812 O O . GLY A 1 103 ? -6.086 21.203 2.902 1 97.94 103 GLY A O 1
ATOM 813 N N . ALA A 1 104 ? -7.445 22.828 3.537 1 98.06 104 ALA A N 1
ATOM 814 C CA . ALA A 1 104 ? -8.445 21.953 4.156 1 98.06 104 ALA A CA 1
ATOM 815 C C . ALA A 1 104 ? -9.547 21.594 3.162 1 98.06 104 ALA A C 1
ATOM 817 O O . ALA A 1 104 ? -10.586 22.25 3.105 1 98.06 104 ALA A O 1
ATOM 818 N N . ASN A 1 105 ? -9.359 20.547 2.426 1 97.69 105 ASN A N 1
ATOM 819 C CA . ASN A 1 105 ? -10.312 20.047 1.452 1 97.69 105 ASN A CA 1
ATOM 820 C C . ASN A 1 105 ? -10.461 18.531 1.556 1 97.69 105 ASN A C 1
ATOM 822 O O . ASN A 1 105 ? -9.719 17.781 0.921 1 97.69 105 ASN A O 1
ATOM 826 N N . PRO A 1 106 ? -11.484 18.109 2.324 1 98 106 PRO A N 1
ATOM 827 C CA . PRO A 1 106 ? -11.633 16.688 2.584 1 98 106 PRO A CA 1
ATOM 828 C C . PRO A 1 106 ? -11.789 15.859 1.306 1 98 106 PRO A C 1
ATOM 830 O O . PRO A 1 106 ? -11.172 14.805 1.165 1 98 106 PRO A O 1
ATOM 833 N N . GLU A 1 107 ? -12.586 16.344 0.433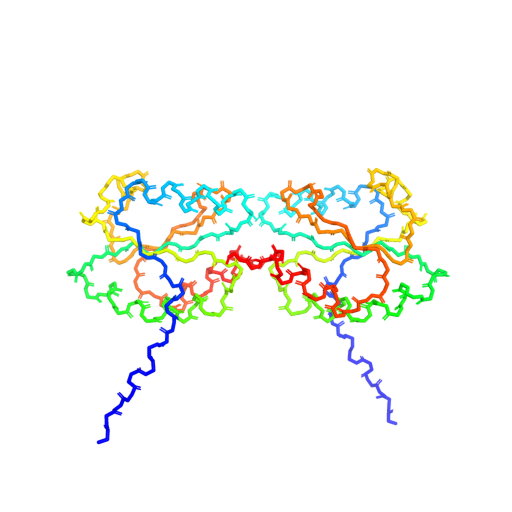 1 97.69 107 GLU A N 1
ATOM 834 C CA . GLU A 1 107 ? -12.852 15.609 -0.793 1 97.69 107 GLU A CA 1
ATOM 835 C C . GLU A 1 107 ? -11.594 15.469 -1.643 1 97.69 107 GLU A C 1
ATOM 837 O O . GLU A 1 107 ? -11.305 14.383 -2.16 1 97.69 107 GLU A O 1
ATOM 842 N N . GLU A 1 108 ? -10.875 16.516 -1.773 1 98.06 108 GLU A N 1
ATOM 843 C CA . GLU A 1 108 ? -9.633 16.484 -2.543 1 98.06 108 GLU A CA 1
ATOM 844 C C . GLU A 1 108 ? -8.602 15.57 -1.886 1 98.06 108 GLU A C 1
ATOM 846 O O . GLU A 1 108 ? -7.898 14.828 -2.57 1 98.06 108 GLU A O 1
ATOM 851 N N . LEU A 1 109 ? -8.539 15.609 -0.6 1 98.31 109 LEU A N 1
ATOM 852 C CA . LEU A 1 109 ? -7.598 14.75 0.114 1 98.31 109 LEU A CA 1
ATOM 853 C C . LEU A 1 109 ? -7.922 13.273 -0.124 1 98.31 109 LEU A C 1
ATOM 855 O O . LEU A 1 109 ? -7.027 12.484 -0.424 1 98.31 109 LEU A O 1
ATOM 859 N N . ARG A 1 110 ? -9.211 12.945 -0.009 1 97.75 110 ARG A N 1
ATOM 860 C CA . ARG A 1 110 ? -9.625 11.57 -0.241 1 97.75 110 ARG A CA 1
ATOM 861 C C . ARG A 1 110 ? -9.281 11.125 -1.659 1 97.75 110 ARG A C 1
ATOM 863 O O . ARG A 1 110 ? -8.75 10.031 -1.861 1 97.75 110 ARG A O 1
ATOM 870 N N . LYS A 1 111 ? -9.523 11.984 -2.586 1 97.19 111 LYS A N 1
ATOM 871 C CA . LYS A 1 111 ? -9.234 11.688 -3.986 1 97.19 111 LYS A CA 1
ATOM 872 C C . LYS A 1 111 ? -7.742 11.453 -4.199 1 97.19 111 LYS A C 1
ATOM 874 O O . LYS A 1 111 ? -7.352 10.5 -4.875 1 97.19 111 LYS A O 1
ATOM 879 N N . ARG A 1 112 ? -6.918 12.242 -3.619 1 96.56 112 ARG A N 1
ATOM 880 C CA . ARG A 1 112 ? -5.469 12.148 -3.781 1 96.56 112 ARG A CA 1
ATOM 881 C C . ARG A 1 112 ? -4.934 10.875 -3.127 1 96.56 112 ARG A C 1
ATOM 883 O O . ARG A 1 112 ? -4.059 10.203 -3.684 1 96.56 112 ARG A O 1
ATOM 890 N N . ILE A 1 113 ? -5.48 10.555 -1.998 1 96.31 113 ILE A N 1
ATOM 891 C CA . ILE A 1 113 ? -5.027 9.359 -1.298 1 96.31 113 ILE A CA 1
ATOM 892 C C . ILE A 1 113 ? -5.391 8.117 -2.109 1 96.31 113 ILE A C 1
ATOM 894 O O . ILE A 1 113 ? -4.562 7.219 -2.285 1 96.31 113 ILE A O 1
ATOM 898 N N . LYS A 1 114 ? -6.562 8.102 -2.646 1 94.5 114 LYS A N 1
ATOM 899 C CA . LYS A 1 114 ? -6.984 6.969 -3.463 1 94.5 114 LYS A CA 1
ATOM 900 C C . LYS A 1 114 ? -6.094 6.816 -4.691 1 94.5 114 LYS A C 1
ATOM 902 O O . LYS A 1 114 ? -5.605 5.723 -4.98 1 94.5 114 LYS A O 1
ATOM 907 N N . ALA A 1 115 ? -5.871 7.93 -5.332 1 93.38 115 ALA A N 1
ATOM 908 C CA . ALA A 1 115 ? -5.016 7.906 -6.516 1 93.38 115 ALA A CA 1
ATOM 909 C C . ALA A 1 115 ? -3.592 7.484 -6.16 1 93.38 115 ALA A C 1
ATOM 911 O O . ALA A 1 115 ? -2.912 6.836 -6.953 1 93.38 115 ALA A O 1
ATOM 912 N N . PHE A 1 116 ? -3.229 7.867 -5.016 1 93 116 PHE A N 1
ATOM 913 C CA . PHE A 1 116 ? -1.871 7.664 -4.523 1 93 116 PHE A CA 1
ATOM 914 C C . PHE A 1 116 ? -1.643 6.207 -4.148 1 93 116 PHE A C 1
ATOM 916 O O . PHE A 1 116 ? -0.563 5.66 -4.387 1 93 116 PHE A O 1
ATOM 923 N N . ILE A 1 117 ? -2.674 5.551 -3.545 1 90.62 117 ILE A N 1
ATOM 924 C CA . ILE A 1 117 ? -2.395 4.242 -2.963 1 90.62 117 ILE A CA 1
ATOM 925 C C . ILE A 1 117 ? -2.879 3.145 -3.906 1 90.62 117 ILE A C 1
ATOM 927 O O . ILE A 1 117 ? -2.477 1.985 -3.777 1 90.62 117 ILE A O 1
ATOM 931 N N . TYR A 1 118 ? -3.842 3.502 -4.816 1 86.88 118 TYR A N 1
ATOM 932 C CA . TYR A 1 118 ? -4.348 2.484 -5.73 1 86.88 118 TYR A CA 1
ATOM 933 C C . TYR A 1 118 ? -3.367 2.234 -6.867 1 86.88 118 TYR A C 1
ATOM 935 O O . TYR A 1 118 ? -2.799 3.178 -7.426 1 86.88 118 TYR A O 1
ATOM 943 N N . CYS A 1 119 ? -2.996 1.043 -7.031 1 79.56 119 CYS A N 1
ATOM 944 C CA . CYS A 1 119 ? -2.059 0.607 -8.062 1 79.56 119 CYS A CA 1
ATOM 945 C C . CYS A 1 119 ? -2.777 0.36 -9.383 1 79.56 119 CYS A C 1
ATOM 947 O O . CYS A 1 119 ? -3.916 -0.112 -9.398 1 79.56 119 CYS A O 1
ATOM 949 N N . MET B 1 1 ? -33.344 -18.094 -18.953 1 32.44 1 MET B N 1
ATOM 950 C CA . MET B 1 1 ? -32.812 -17.109 -18.031 1 32.44 1 MET B CA 1
ATOM 951 C C . MET B 1 1 ? -31.281 -17.062 -18.094 1 32.44 1 MET B C 1
ATOM 953 O O . MET B 1 1 ? -30.609 -18.031 -17.719 1 32.44 1 MET B O 1
ATOM 957 N N . GLU B 1 2 ? -30.609 -16.562 -19.141 1 35.22 2 GLU B N 1
ATOM 958 C CA . GLU B 1 2 ? -29.188 -16.484 -19.484 1 35.22 2 GLU B CA 1
ATOM 959 C C . GLU B 1 2 ? -28.391 -15.805 -18.375 1 35.22 2 GLU B C 1
ATOM 961 O O . GLU B 1 2 ? -28.75 -14.711 -17.922 1 35.22 2 GLU B O 1
ATOM 966 N N . ARG B 1 3 ? -27.984 -16.578 -17.391 1 37.88 3 ARG B N 1
ATOM 967 C CA . ARG B 1 3 ? -27.062 -16.047 -16.391 1 37.88 3 ARG B CA 1
ATOM 968 C C . ARG B 1 3 ? -26.062 -15.078 -17.031 1 37.88 3 ARG B C 1
ATOM 970 O O . ARG B 1 3 ? -25.312 -15.453 -17.922 1 37.88 3 ARG B O 1
ATOM 977 N N . GLN B 1 4 ? -26.484 -13.953 -17.438 1 37.12 4 GLN B N 1
ATOM 978 C CA . GLN B 1 4 ? -25.547 -12.867 -17.766 1 37.12 4 GLN B CA 1
ATOM 979 C C . GLN B 1 4 ? -24.297 -12.938 -16.891 1 37.12 4 GLN B C 1
ATOM 981 O O . GLN B 1 4 ? -24.375 -12.781 -15.672 1 37.12 4 GLN B O 1
ATOM 986 N N . LYS B 1 5 ? -23.406 -14.008 -17.172 1 38.97 5 LYS B N 1
ATOM 987 C CA . LYS B 1 5 ? -22.078 -13.992 -16.562 1 38.97 5 LYS B CA 1
ATOM 988 C C . LYS B 1 5 ? -21.562 -12.562 -16.391 1 38.97 5 LYS B C 1
ATOM 990 O O . LYS B 1 5 ? -21.391 -11.844 -17.375 1 38.97 5 LYS B O 1
ATOM 995 N N . LYS B 1 6 ? -22.109 -11.758 -15.586 1 44.44 6 LYS B N 1
ATOM 996 C CA . LYS B 1 6 ? -21.516 -10.484 -15.188 1 44.44 6 LYS B CA 1
ATOM 997 C C . LYS B 1 6 ? -20 -10.508 -15.383 1 44.44 6 LYS B C 1
ATOM 999 O O . LYS B 1 6 ? -19.297 -11.273 -14.734 1 44.44 6 LYS B O 1
ATOM 1004 N N . ILE B 1 7 ? -19.5 -10.359 -16.625 1 44.19 7 ILE B N 1
ATOM 1005 C CA . ILE B 1 7 ? -18.094 -10.148 -16.938 1 44.19 7 ILE B CA 1
ATOM 1006 C C . ILE B 1 7 ? -17.438 -9.289 -15.852 1 44.19 7 ILE B C 1
ATOM 1008 O O . ILE B 1 7 ? -17.75 -8.102 -15.734 1 44.19 7 ILE B O 1
ATOM 1012 N N . VAL B 1 8 ? -17.453 -9.727 -14.742 1 54.53 8 VAL B N 1
ATOM 1013 C CA . VAL B 1 8 ? -16.75 -9.023 -13.672 1 54.53 8 VAL B CA 1
ATOM 1014 C C . VAL B 1 8 ? -15.344 -8.656 -14.133 1 54.53 8 VAL B C 1
ATOM 1016 O O . VAL B 1 8 ? -14.68 -9.438 -14.82 1 54.53 8 VAL B O 1
ATOM 1019 N N . LYS B 1 9 ? -15.148 -7.414 -14.406 1 65.56 9 LYS B N 1
ATOM 1020 C CA . LYS B 1 9 ? -13.844 -6.855 -14.742 1 65.56 9 LYS B CA 1
ATOM 1021 C C . LYS B 1 9 ? -12.742 -7.496 -13.898 1 65.56 9 LYS B C 1
ATOM 1023 O O . LYS B 1 9 ? -12.859 -7.586 -12.68 1 65.56 9 LYS B O 1
ATOM 1028 N N . LYS B 1 10 ? -11.984 -8.336 -14.555 1 88.44 10 LYS B N 1
ATOM 1029 C CA . LYS B 1 10 ? -10.867 -9.047 -13.945 1 88.44 10 LYS B CA 1
ATOM 1030 C C . LYS B 1 10 ? -9.805 -8.078 -13.438 1 88.44 10 LYS B C 1
ATOM 1032 O O . LYS B 1 10 ? -9.383 -7.172 -14.164 1 88.44 10 LYS B O 1
ATOM 10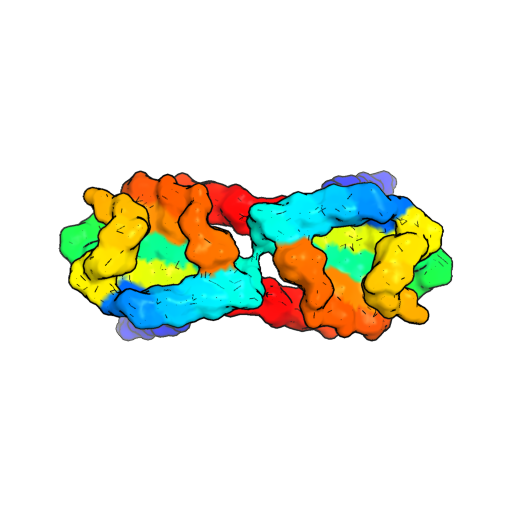37 N N . ARG B 1 11 ? -9.484 -8.133 -12.203 1 95.62 11 ARG B N 1
ATOM 1038 C CA . ARG B 1 11 ? -8.453 -7.305 -11.578 1 95.62 11 ARG B CA 1
ATOM 1039 C C . ARG B 1 11 ? -7.098 -7.996 -11.617 1 95.62 11 ARG B C 1
ATOM 1041 O O . ARG B 1 11 ? -6.062 -7.336 -11.688 1 95.62 11 ARG B O 1
ATOM 1048 N N . VAL B 1 12 ? -7.172 -9.297 -11.672 1 98.25 12 VAL B N 1
ATOM 1049 C CA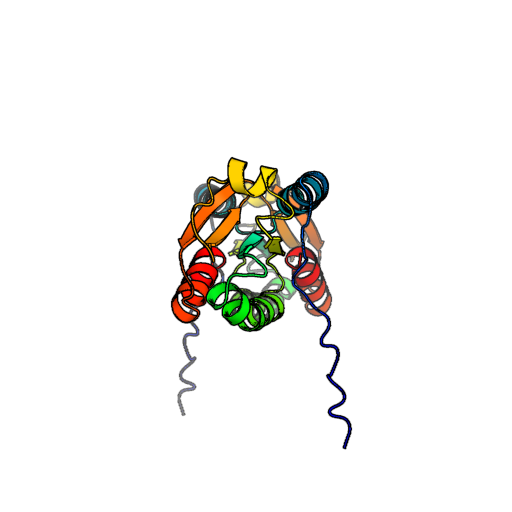 . VAL B 1 12 ? -5.926 -10.062 -11.719 1 98.25 12 VAL B CA 1
ATOM 1050 C C . VAL B 1 12 ? -5.332 -9.992 -13.125 1 98.25 12 VAL B C 1
ATOM 1052 O O . VAL B 1 12 ? -6.035 -10.211 -14.109 1 98.25 12 VAL B O 1
ATOM 1055 N N . ILE B 1 13 ? -4.07 -9.75 -13.242 1 98 13 ILE B N 1
ATOM 1056 C CA . ILE B 1 13 ? -3.387 -9.656 -14.531 1 98 13 ILE B CA 1
ATOM 1057 C C . ILE B 1 13 ? -2.645 -10.961 -14.812 1 98 13 ILE B C 1
ATOM 1059 O O . ILE B 1 13 ? -1.849 -11.422 -13.992 1 98 13 ILE B O 1
ATOM 1063 N N . LYS B 1 14 ? -2.875 -11.492 -15.898 1 97.75 14 LYS B N 1
ATOM 1064 C CA . LYS B 1 14 ? -2.156 -12.688 -16.312 1 97.75 14 LYS B CA 1
ATOM 1065 C C . LYS B 1 14 ? -0.82 -12.328 -16.969 1 97.75 14 LYS B C 1
ATOM 1067 O O . LYS B 1 14 ? -0.767 -11.5 -17.875 1 97.75 14 LYS B O 1
ATOM 1072 N N . VAL B 1 15 ? 0.182 -12.961 -16.547 1 97.62 15 VAL B N 1
ATOM 1073 C CA . VAL B 1 15 ? 1.543 -12.773 -17.031 1 97.62 15 VAL B CA 1
ATOM 1074 C C . VAL B 1 15 ? 2.039 -14.055 -17.688 1 97.62 15 VAL B C 1
ATOM 1076 O O . VAL B 1 15 ? 2.129 -15.102 -17.047 1 97.62 15 VAL B O 1
ATOM 1079 N N . GLY B 1 16 ? 2.389 -13.906 -18.969 1 96.31 16 GLY B N 1
ATOM 1080 C CA . GLY B 1 16 ? 2.711 -15.117 -19.703 1 96.31 16 GLY B CA 1
ATOM 1081 C C . GLY B 1 16 ? 4.137 -15.148 -20.219 1 96.31 16 GLY B C 1
ATOM 1082 O O . GLY B 1 16 ? 4.504 -16.031 -20.984 1 96.31 16 GLY B O 1
ATOM 1083 N N . SER B 1 17 ? 4.902 -14.047 -19.875 1 97.56 17 SER B N 1
ATOM 1084 C CA . SER B 1 17 ? 6.285 -14 -20.344 1 97.56 17 SER B CA 1
ATOM 1085 C C . SER B 1 17 ? 7.176 -13.266 -19.344 1 97.56 17 SER B C 1
ATOM 1087 O O . SER B 1 17 ? 6.676 -12.547 -18.469 1 97.56 17 SER B O 1
ATOM 1089 N N . GLU B 1 18 ? 8.43 -13.469 -19.578 1 97.62 18 GLU B N 1
ATOM 1090 C CA . GLU B 1 18 ? 9.398 -12.766 -18.75 1 97.62 18 GLU B CA 1
ATOM 1091 C C . GLU B 1 18 ? 9.336 -11.258 -18.969 1 97.62 18 GLU B C 1
ATOM 1093 O O . GLU B 1 18 ? 9.477 -10.477 -18.031 1 97.62 18 GLU B O 1
ATOM 1098 N N . GLU B 1 19 ? 9.133 -10.93 -20.188 1 97.94 19 GLU B N 1
ATOM 1099 C CA . GLU B 1 19 ? 9.031 -9.508 -20.516 1 97.94 19 GLU B CA 1
ATOM 1100 C C . GLU B 1 19 ? 7.848 -8.859 -19.812 1 97.94 19 GLU B C 1
ATOM 1102 O O . GLU B 1 19 ? 7.98 -7.781 -19.234 1 97.94 19 GLU B O 1
ATOM 1107 N N . SER B 1 20 ? 6.773 -9.539 -19.891 1 97.88 20 SER B N 1
ATOM 1108 C CA . SER B 1 20 ? 5.582 -9.039 -19.203 1 97.88 20 SER B CA 1
ATOM 1109 C C . SER B 1 20 ? 5.785 -9 -17.688 1 97.88 20 SER B C 1
ATOM 1111 O O . SER B 1 20 ? 5.379 -8.031 -17.031 1 97.88 20 SER B O 1
ATOM 1113 N N . TRP B 1 21 ? 6.41 -9.977 -17.172 1 98.25 21 TRP B N 1
ATOM 1114 C CA . TRP B 1 21 ? 6.754 -10.023 -15.75 1 98.25 21 TRP B CA 1
ATOM 1115 C C . TRP B 1 21 ? 7.598 -8.812 -15.359 1 98.25 21 TRP B C 1
ATOM 1117 O O . TRP B 1 21 ? 7.262 -8.086 -14.422 1 98.25 21 TRP B O 1
ATOM 1127 N N . ASP B 1 22 ? 8.602 -8.602 -16.109 1 97.81 22 ASP B N 1
ATOM 1128 C CA . ASP B 1 22 ? 9.516 -7.5 -15.812 1 97.81 22 ASP B CA 1
ATOM 1129 C C . ASP B 1 22 ? 8.789 -6.16 -15.867 1 97.81 22 ASP B C 1
ATOM 1131 O O . ASP B 1 22 ? 9.031 -5.281 -15.039 1 97.81 22 ASP B O 1
ATOM 1135 N N . TYR B 1 23 ? 7.945 -6.059 -16.797 1 98.12 23 TYR B N 1
ATOM 1136 C CA . TYR B 1 23 ? 7.188 -4.82 -16.953 1 98.12 23 TYR B CA 1
ATOM 1137 C C . TYR B 1 23 ? 6.34 -4.543 -15.719 1 98.12 23 TYR B C 1
ATOM 1139 O O . TYR B 1 23 ? 6.461 -3.484 -15.102 1 98.12 23 TYR B O 1
ATOM 1147 N N . TYR B 1 24 ? 5.574 -5.504 -15.281 1 97.62 24 TYR B N 1
ATOM 1148 C CA . TYR B 1 24 ? 4.598 -5.266 -14.227 1 97.62 24 TYR B CA 1
ATOM 1149 C C . TYR B 1 24 ? 5.281 -5.168 -12.867 1 97.62 24 TYR B C 1
ATOM 1151 O O . TYR B 1 24 ? 4.914 -4.332 -12.039 1 97.62 24 TYR B O 1
ATOM 1159 N N . VAL B 1 25 ? 6.262 -5.957 -12.617 1 97.38 25 VAL B N 1
ATOM 1160 C CA . VAL B 1 25 ? 6.949 -5.945 -11.328 1 97.38 25 VAL B CA 1
ATOM 1161 C C . VAL B 1 25 ? 7.75 -4.652 -11.18 1 97.38 25 VAL B C 1
ATOM 1163 O O . VAL B 1 25 ? 7.746 -4.035 -10.117 1 97.38 25 VAL B O 1
ATOM 1166 N N . THR B 1 26 ? 8.367 -4.246 -12.266 1 96.69 26 THR B N 1
ATOM 1167 C CA . THR B 1 26 ? 9.117 -2.994 -12.227 1 96.69 26 THR B CA 1
ATOM 1168 C C . THR B 1 26 ? 8.172 -1.808 -12.031 1 96.69 26 THR B C 1
ATOM 1170 O O . THR B 1 26 ? 8.445 -0.927 -11.211 1 96.69 26 THR B O 1
ATOM 1173 N N . LYS B 1 27 ? 7.125 -1.793 -12.781 1 95.19 27 LYS B N 1
ATOM 1174 C CA . LYS B 1 27 ? 6.148 -0.713 -12.656 1 95.19 27 LYS B CA 1
ATOM 1175 C C . LYS B 1 27 ? 5.605 -0.625 -11.234 1 95.19 27 LYS B C 1
ATOM 1177 O O . LYS B 1 27 ? 5.527 0.462 -10.656 1 95.19 27 LYS B O 1
ATOM 1182 N N . ALA B 1 28 ? 5.277 -1.754 -10.672 1 94.06 28 ALA B N 1
ATOM 1183 C CA . ALA B 1 28 ? 4.75 -1.792 -9.312 1 94.06 28 ALA B CA 1
ATOM 1184 C C . ALA B 1 28 ? 5.781 -1.275 -8.312 1 94.06 28 ALA B C 1
ATOM 1186 O O . ALA B 1 28 ? 5.445 -0.523 -7.398 1 94.06 28 ALA B O 1
ATOM 1187 N N . SER B 1 29 ? 6.977 -1.675 -8.531 1 92 29 SER B N 1
ATOM 1188 C CA . SER B 1 29 ? 8.062 -1.247 -7.648 1 92 29 SER B CA 1
ATOM 1189 C C . SER B 1 29 ? 8.25 0.265 -7.699 1 92 29 SER B C 1
ATOM 1191 O O . SER B 1 29 ? 8.367 0.916 -6.66 1 92 29 SER B O 1
ATOM 1193 N N . LEU B 1 30 ? 8.203 0.803 -8.859 1 89.12 30 LEU B N 1
ATOM 1194 C CA . LEU B 1 30 ? 8.391 2.236 -9.047 1 89.12 30 LEU B CA 1
ATOM 1195 C C . LEU B 1 30 ? 7.25 3.025 -8.422 1 89.12 30 LEU B C 1
ATOM 1197 O O . LEU B 1 30 ? 7.453 4.129 -7.91 1 89.12 30 LEU B O 1
ATOM 1201 N N . GLN B 1 31 ? 6.141 2.379 -8.453 1 87.88 31 GLN B N 1
ATOM 1202 C CA . GLN B 1 31 ? 4.957 3.057 -7.938 1 87.88 31 GLN B CA 1
ATOM 1203 C C . GLN B 1 31 ? 4.789 2.797 -6.441 1 87.88 31 GLN B C 1
ATOM 1205 O O . GLN B 1 31 ? 3.875 3.338 -5.812 1 87.88 31 GLN B O 1
ATOM 1210 N N . GLY B 1 32 ? 5.617 1.918 -5.887 1 87 32 GLY B N 1
ATOM 1211 C CA . GLY B 1 32 ? 5.516 1.584 -4.477 1 87 32 GLY B CA 1
ATOM 1212 C C . GLY B 1 32 ? 4.352 0.661 -4.164 1 87 32 GLY B C 1
ATOM 1213 O O . GLY B 1 32 ? 3.855 0.641 -3.035 1 87 32 GLY B O 1
ATOM 1214 N N . CYS B 1 33 ? 3.885 -0.112 -5.137 1 91.44 33 CYS B N 1
ATOM 1215 C CA . CYS B 1 33 ? 2.773 -1.04 -4.965 1 91.44 33 CYS B CA 1
ATOM 1216 C C . CYS B 1 33 ? 3.275 -2.439 -4.629 1 91.44 33 CYS B C 1
ATOM 1218 O O . CYS B 1 33 ? 4.102 -2.998 -5.352 1 91.44 33 CYS B O 1
ATOM 1220 N N . PRO B 1 34 ? 2.822 -2.943 -3.484 1 94 34 PRO B N 1
ATOM 1221 C CA . PRO B 1 34 ? 3.109 -4.363 -3.279 1 94 34 PRO B CA 1
ATOM 1222 C C . PRO B 1 34 ? 2.414 -5.262 -4.301 1 94 34 PRO B C 1
ATOM 1224 O O . PRO B 1 34 ? 1.472 -4.824 -4.969 1 94 34 PRO B O 1
ATOM 1227 N N . ALA B 1 35 ? 2.957 -6.441 -4.445 1 96.88 35 ALA B N 1
ATOM 1228 C CA . ALA B 1 35 ? 2.359 -7.367 -5.402 1 96.88 35 ALA B CA 1
ATOM 1229 C C . ALA B 1 35 ? 2.156 -8.742 -4.777 1 96.88 35 ALA B C 1
ATOM 1231 O O . ALA B 1 35 ? 2.934 -9.164 -3.914 1 96.88 35 ALA B O 1
ATOM 1232 N N . VAL B 1 36 ? 1.118 -9.406 -5.148 1 98.44 36 VAL B N 1
ATOM 1233 C CA . VAL B 1 36 ? 0.874 -10.812 -4.836 1 98.44 36 VAL B CA 1
ATOM 1234 C C . VAL B 1 36 ? 0.744 -11.609 -6.129 1 98.44 36 VAL B C 1
ATOM 1236 O O . VAL B 1 36 ? -0.009 -11.234 -7.027 1 98.44 36 VAL B O 1
ATOM 1239 N N . VAL B 1 37 ? 1.504 -12.656 -6.184 1 98.81 37 VAL B N 1
ATOM 1240 C CA . VAL B 1 37 ? 1.577 -13.43 -7.422 1 98.81 37 VAL B CA 1
ATOM 1241 C C . VAL B 1 37 ? 1.073 -14.844 -7.176 1 98.81 37 VAL B C 1
ATOM 1243 O O . VAL B 1 37 ? 1.473 -15.492 -6.207 1 98.81 37 VAL B O 1
ATOM 1246 N N . HIS B 1 38 ? 0.208 -15.297 -7.996 1 98.88 38 HIS B N 1
ATOM 1247 C CA . HIS B 1 38 ? -0.298 -16.672 -8.016 1 98.88 38 HIS B CA 1
ATOM 1248 C C . HIS B 1 38 ? 0.389 -17.5 -9.094 1 98.88 38 HIS B C 1
ATOM 1250 O O . HIS B 1 38 ? 0.116 -17.312 -10.289 1 98.88 38 HIS B O 1
ATOM 1256 N N . PHE B 1 39 ? 1.332 -18.297 -8.688 1 98.88 39 PHE B N 1
ATOM 1257 C CA . PHE B 1 39 ? 1.937 -19.25 -9.609 1 98.88 39 PHE B CA 1
ATOM 1258 C C . PHE B 1 39 ? 1.079 -20.5 -9.727 1 98.88 39 PHE B C 1
ATOM 1260 O O . PHE B 1 39 ? 0.861 -21.203 -8.734 1 98.88 39 PHE B O 1
ATOM 1267 N N . SER B 1 40 ? 0.67 -20.75 -10.898 1 98 40 SER B N 1
ATOM 1268 C CA . SER B 1 40 ? -0.308 -21.797 -11.164 1 98 40 SER B CA 1
ATOM 1269 C C . SER B 1 40 ? 0.015 -22.531 -12.461 1 98 40 SER B C 1
ATOM 1271 O O . SER B 1 40 ? 1.029 -22.266 -13.102 1 98 40 SER B O 1
ATOM 1273 N N . ALA B 1 41 ? -0.773 -23.516 -12.727 1 96.56 41 ALA B N 1
ATOM 1274 C CA . ALA B 1 41 ? -0.778 -24.234 -14 1 96.56 41 ALA B CA 1
ATOM 1275 C C . ALA B 1 41 ? -2.197 -24.625 -14.398 1 96.56 41 ALA B C 1
ATOM 1277 O O . ALA B 1 41 ? -3.041 -24.891 -13.539 1 96.56 41 ALA B O 1
ATOM 1278 N N . SER B 1 42 ? -2.371 -24.656 -15.68 1 94.94 42 SER B N 1
ATOM 1279 C CA . SER B 1 42 ? -3.699 -25 -16.172 1 94.94 42 SER B CA 1
ATOM 1280 C C . SER B 1 42 ? -4.082 -26.438 -15.781 1 94.94 42 SER B C 1
ATOM 1282 O O . SER B 1 42 ? -5.266 -26.75 -15.641 1 94.94 42 SER B O 1
ATOM 1284 N N . TRP B 1 43 ? -3.111 -27.312 -15.586 1 96 43 TRP B N 1
ATOM 1285 C CA . TRP B 1 43 ? -3.346 -28.734 -15.281 1 96 43 TRP B CA 1
ATOM 1286 C C . TRP B 1 43 ? -3.348 -28.969 -13.773 1 96 43 TRP B C 1
ATOM 1288 O O . TRP B 1 43 ? -3.352 -30.109 -13.32 1 96 43 TRP B O 1
ATOM 1298 N N . CYS B 1 44 ? -3.316 -28.031 -13.07 1 97 44 CYS B N 1
ATOM 1299 C CA . CYS B 1 44 ? -3.307 -28.156 -11.617 1 97 44 CYS B CA 1
ATOM 1300 C C . CYS B 1 44 ? -4.656 -27.766 -11.023 1 97 44 CYS B C 1
ATOM 1302 O O . CYS B 1 44 ? -4.98 -26.578 -10.945 1 97 44 CYS B O 1
ATOM 1304 N N . THR B 1 45 ? -5.398 -28.641 -10.492 1 97.38 45 THR B N 1
ATOM 1305 C CA . THR B 1 45 ? -6.77 -28.469 -10.031 1 97.38 45 THR B CA 1
ATOM 1306 C C . THR B 1 45 ? -6.812 -27.578 -8.797 1 97.38 45 THR B C 1
ATOM 1308 O O . THR B 1 45 ? -7.613 -26.641 -8.727 1 97.38 45 THR B O 1
ATOM 1311 N N . PRO B 1 46 ? -5.973 -27.844 -7.836 1 97.81 46 PRO B N 1
ATOM 1312 C CA . PRO B 1 46 ? -6.008 -26.953 -6.68 1 97.81 46 PRO B CA 1
ATOM 1313 C C . PRO B 1 46 ? -5.699 -25.5 -7.051 1 97.81 46 PRO B C 1
ATOM 1315 O O . PRO B 1 46 ? -6.27 -24.578 -6.469 1 97.81 46 PRO B O 1
ATOM 1318 N N . SER B 1 47 ? -4.816 -25.266 -7.934 1 98.19 47 SER B N 1
ATOM 1319 C CA . SER B 1 47 ? -4.508 -23.922 -8.398 1 98.19 47 SER B CA 1
ATOM 1320 C C . SER B 1 47 ? -5.727 -23.266 -9.031 1 98.19 47 SER B C 1
ATOM 1322 O O . SER B 1 47 ? -6.02 -22.094 -8.766 1 98.19 47 SER B O 1
ATOM 1324 N N . ARG B 1 48 ? -6.316 -24 -9.836 1 97.12 48 ARG B N 1
ATOM 1325 C CA . ARG B 1 48 ? -7.516 -23.484 -10.492 1 97.12 48 ARG B CA 1
ATOM 1326 C C . ARG B 1 48 ? -8.602 -23.156 -9.477 1 97.12 48 ARG B C 1
ATOM 1328 O O . ARG B 1 48 ? -9.32 -22.172 -9.625 1 97.12 48 ARG B O 1
ATOM 1335 N N . ALA B 1 49 ? -8.711 -23.906 -8.492 1 97.12 49 ALA B N 1
ATOM 1336 C CA . ALA B 1 49 ? -9.703 -23.703 -7.441 1 97.12 49 ALA B CA 1
ATOM 1337 C C . ALA B 1 49 ? -9.422 -22.406 -6.668 1 97.12 49 ALA B C 1
ATOM 1339 O O . ALA B 1 49 ? -10.344 -21.797 -6.113 1 97.12 49 ALA B O 1
ATOM 1340 N N . MET B 1 50 ? -8.148 -22 -6.621 1 98.38 50 MET B N 1
ATOM 1341 C CA . MET B 1 50 ? -7.75 -20.812 -5.867 1 98.38 50 MET B CA 1
ATOM 1342 C C . MET B 1 50 ? -7.988 -19.547 -6.68 1 98.38 50 MET B C 1
ATOM 1344 O O . MET B 1 50 ? -8.031 -18.438 -6.125 1 98.38 50 MET B O 1
ATOM 1348 N N . SER B 1 51 ? -8.227 -19.625 -7.93 1 97.94 51 SER B N 1
ATOM 1349 C CA . SER B 1 51 ? -8.242 -18.469 -8.828 1 97.94 51 SER B CA 1
ATOM 1350 C C . SER B 1 51 ? -9.406 -17.531 -8.516 1 97.94 51 SER B C 1
ATOM 1352 O O . SER B 1 51 ? -9.227 -16.328 -8.414 1 97.94 51 SER B O 1
ATOM 1354 N N . PRO B 1 52 ? -10.641 -18.109 -8.352 1 97.31 52 PRO B N 1
ATOM 1355 C CA . PRO B 1 52 ? -11.734 -17.203 -8.008 1 97.31 52 PRO B CA 1
ATOM 1356 C C . PRO B 1 52 ? -11.5 -16.453 -6.695 1 97.31 52 PRO B C 1
ATOM 1358 O O . PRO B 1 52 ? -11.812 -15.266 -6.59 1 97.31 52 PRO B O 1
ATOM 1361 N N . PHE B 1 53 ? -11 -17.172 -5.766 1 98.06 53 PHE B N 1
ATOM 1362 C CA . PHE B 1 53 ? -10.703 -16.547 -4.477 1 98.06 53 PHE B CA 1
ATOM 1363 C C . PHE B 1 53 ? -9.641 -15.469 -4.625 1 98.06 53 PHE B C 1
ATOM 1365 O O . PHE B 1 53 ? -9.75 -14.398 -4.023 1 98.06 53 PHE B O 1
ATOM 1372 N N . PHE B 1 54 ? -8.641 -15.742 -5.398 1 98.5 54 PHE B N 1
ATOM 1373 C CA . PHE B 1 54 ? -7.578 -14.789 -5.684 1 98.5 54 PHE B CA 1
ATOM 1374 C C . PHE B 1 54 ? -8.141 -13.531 -6.344 1 98.5 54 PHE B C 1
ATOM 1376 O O . PHE B 1 54 ? -7.73 -12.422 -6.02 1 98.5 54 PHE B O 1
ATOM 1383 N N . GLU B 1 55 ? -9.086 -13.672 -7.211 1 98.12 55 GLU B N 1
ATOM 1384 C CA . GLU B 1 55 ? -9.766 -12.547 -7.848 1 98.12 55 GLU B CA 1
ATOM 1385 C C . GLU B 1 55 ? -10.547 -11.719 -6.828 1 98.12 55 GLU B C 1
ATOM 1387 O O . GLU B 1 55 ? -10.539 -10.492 -6.887 1 98.12 55 GLU B O 1
ATOM 1392 N N . GLU B 1 56 ? -11.172 -12.422 -5.953 1 97.31 56 GLU B N 1
ATOM 1393 C CA . GLU B 1 56 ? -11.898 -11.719 -4.898 1 97.31 56 GLU B CA 1
ATOM 1394 C C . GLU B 1 56 ? -10.961 -10.844 -4.066 1 97.31 56 GLU B C 1
ATOM 1396 O O . GLU B 1 56 ? -11.289 -9.703 -3.746 1 97.31 56 GLU B O 1
ATOM 1401 N N . LEU B 1 57 ? -9.82 -11.398 -3.725 1 97.5 57 LEU B N 1
ATOM 1402 C CA . LEU B 1 57 ? -8.828 -10.641 -2.969 1 97.5 57 LEU B CA 1
ATOM 1403 C C . LEU B 1 57 ? -8.352 -9.422 -3.762 1 97.5 57 LEU B C 1
ATOM 1405 O O . LEU B 1 57 ? -8.18 -8.344 -3.201 1 97.5 57 LEU B O 1
ATOM 1409 N N . ALA B 1 58 ? -8.188 -9.602 -5.031 1 97.31 58 ALA B N 1
ATOM 1410 C CA . ALA B 1 58 ? -7.738 -8.516 -5.895 1 97.31 58 ALA B CA 1
ATOM 1411 C C . ALA B 1 58 ? -8.758 -7.379 -5.914 1 97.31 58 ALA B C 1
ATOM 1413 O O . ALA B 1 58 ? -8.383 -6.203 -5.977 1 97.31 58 ALA B O 1
ATOM 1414 N N . LEU B 1 59 ? -9.984 -7.688 -5.871 1 95.12 59 LEU B N 1
ATOM 1415 C CA . LEU B 1 59 ? -11.047 -6.688 -5.879 1 95.12 59 LEU B CA 1
ATOM 1416 C C . LEU B 1 59 ? -11.148 -5.992 -4.523 1 95.12 59 LEU B C 1
ATOM 1418 O O . LEU B 1 59 ? -11.547 -4.824 -4.449 1 95.12 59 LEU B O 1
ATOM 1422 N N . GLU B 1 60 ? -10.734 -6.707 -3.57 1 93.75 60 GLU B N 1
ATOM 1423 C CA . GLU B 1 60 ? -10.805 -6.176 -2.213 1 93.75 60 GLU B CA 1
ATOM 1424 C C . GLU B 1 60 ? -9.625 -5.25 -1.92 1 93.75 60 GLU B C 1
ATOM 1426 O O . GLU B 1 60 ? -9.797 -4.195 -1.306 1 93.75 60 GLU B O 1
ATOM 1431 N N . TYR B 1 61 ? -8.469 -5.652 -2.377 1 94.56 61 TYR B N 1
ATOM 1432 C CA . TYR B 1 61 ? -7.25 -4.914 -2.072 1 94.56 61 TYR B CA 1
ATOM 1433 C C . TYR B 1 61 ? -6.738 -4.172 -3.301 1 94.56 61 TYR B C 1
ATOM 1435 O O . TYR B 1 61 ? -5.727 -4.562 -3.893 1 94.56 61 TYR B O 1
ATOM 1443 N N . LYS B 1 62 ? -7.246 -3.012 -3.496 1 92.88 62 LYS B N 1
ATOM 1444 C CA . LYS B 1 62 ? -7.012 -2.266 -4.73 1 92.88 62 LYS B CA 1
ATOM 1445 C C . LYS B 1 62 ? -5.625 -1.632 -4.73 1 92.88 62 LYS B C 1
ATOM 1447 O O . LYS B 1 62 ? -5.129 -1.216 -5.781 1 92.88 62 LYS B O 1
ATOM 1452 N N . SER B 1 63 ? -5.008 -1.615 -3.578 1 92.31 63 SER B N 1
ATOM 1453 C CA . SER B 1 63 ? -3.678 -1.019 -3.477 1 92.31 63 SER B CA 1
ATOM 1454 C C . SER B 1 63 ? -2.588 -2.055 -3.725 1 92.31 63 SER B C 1
ATOM 1456 O O . SER B 1 63 ? -1.399 -1.762 -3.572 1 92.31 63 SER B O 1
ATOM 1458 N N . VAL B 1 64 ? -2.967 -3.203 -4.102 1 95.25 64 VAL B N 1
ATOM 1459 C CA . VAL B 1 64 ? -2.041 -4.309 -4.324 1 95.25 64 VAL B CA 1
ATOM 1460 C C . VAL B 1 64 ? -2.148 -4.789 -5.77 1 95.25 64 VAL B C 1
ATOM 1462 O O . VAL B 1 64 ? -3.25 -4.906 -6.312 1 95.25 64 VAL B O 1
ATOM 1465 N N . LEU B 1 65 ? -1.008 -5.02 -6.41 1 96.88 65 LEU B N 1
ATOM 1466 C CA . LEU B 1 65 ? -0.985 -5.629 -7.738 1 96.88 65 LEU B CA 1
ATOM 1467 C C . LEU B 1 65 ? -1.123 -7.145 -7.641 1 96.88 65 LEU B C 1
ATOM 1469 O O . LEU B 1 65 ? -0.36 -7.797 -6.922 1 96.88 65 LEU B O 1
ATOM 1473 N N . PHE B 1 66 ? -2.109 -7.664 -8.297 1 98.5 66 PHE B N 1
ATOM 1474 C CA . PHE B 1 66 ? -2.324 -9.102 -8.32 1 98.5 66 PHE B CA 1
ATOM 1475 C C . PHE B 1 66 ? -1.972 -9.688 -9.68 1 98.5 66 PHE B C 1
ATOM 1477 O O . PHE B 1 66 ? -2.549 -9.289 -10.695 1 98.5 66 PHE B O 1
ATOM 1484 N N . LEU B 1 67 ? -1.015 -10.594 -9.695 1 98.62 67 LEU B N 1
ATOM 1485 C CA . LEU B 1 67 ? -0.572 -11.234 -10.922 1 98.62 67 LEU B CA 1
ATOM 1486 C C . LEU B 1 67 ? -0.837 -12.742 -10.875 1 98.62 67 LEU B C 1
ATOM 1488 O O . LEU B 1 67 ? -0.709 -13.359 -9.812 1 98.62 67 LEU B O 1
ATOM 1492 N N . SER B 1 68 ? -1.147 -13.297 -11.938 1 98.69 68 SER B N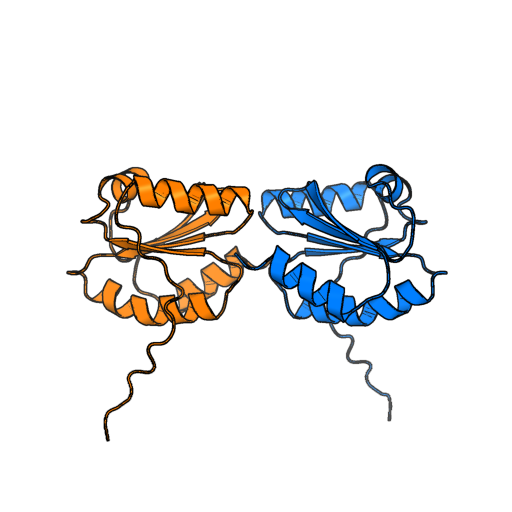 1
ATOM 1493 C CA . SER B 1 68 ? -1.219 -14.742 -12.125 1 98.69 68 SER B CA 1
ATOM 1494 C C . SER B 1 68 ? -0.205 -15.211 -13.164 1 98.69 68 SER B C 1
ATOM 1496 O O . SER B 1 68 ? -0.144 -14.672 -14.273 1 98.69 68 SER B O 1
ATOM 1498 N N . VAL B 1 69 ? 0.566 -16.172 -12.82 1 98.69 69 VAL B N 1
ATOM 1499 C CA . VAL B 1 69 ? 1.623 -16.688 -13.68 1 98.69 69 VAL B CA 1
ATOM 1500 C C . VAL B 1 69 ? 1.432 -18.188 -13.883 1 98.69 69 VAL B C 1
ATOM 1502 O O . VAL B 1 69 ? 1.439 -18.953 -12.914 1 98.69 69 VAL B O 1
ATOM 1505 N N . ASP B 1 70 ? 1.215 -18.531 -15.117 1 97.81 70 ASP B N 1
ATOM 1506 C CA . ASP B 1 70 ? 1.271 -19.953 -15.445 1 97.81 70 ASP B CA 1
ATOM 1507 C C . ASP B 1 70 ? 2.715 -20.422 -15.609 1 97.81 70 ASP B C 1
ATOM 1509 O O . ASP B 1 70 ? 3.441 -19.922 -16.469 1 97.81 70 ASP B O 1
ATOM 1513 N N . VAL B 1 71 ? 3.098 -21.391 -14.828 1 97.69 71 VAL B N 1
ATOM 1514 C CA . VAL B 1 71 ? 4.504 -21.781 -14.742 1 97.69 71 VAL B CA 1
ATOM 1515 C C . VAL B 1 71 ? 4.953 -22.391 -16.062 1 97.69 71 VAL B C 1
ATOM 1517 O O . VAL B 1 71 ? 6.145 -22.391 -16.375 1 97.69 71 VAL B O 1
ATOM 1520 N N . ASP B 1 72 ? 4.086 -22.891 -16.891 1 97.25 72 ASP B N 1
ATOM 1521 C CA . ASP B 1 72 ? 4.43 -23.453 -18.188 1 97.25 72 ASP B CA 1
ATOM 1522 C C . ASP B 1 72 ? 4.621 -22.359 -19.234 1 97.25 72 ASP B C 1
ATOM 1524 O O . ASP B 1 72 ? 5.398 -22.531 -20.188 1 97.25 72 ASP B O 1
ATOM 1528 N N . GLU B 1 73 ? 3.898 -21.281 -19.078 1 96.94 73 GLU B N 1
ATOM 1529 C CA . GLU B 1 73 ? 3.969 -20.188 -20.031 1 96.94 73 GLU B CA 1
ATOM 1530 C C . GLU B 1 73 ? 5.141 -19.266 -19.719 1 96.94 73 GLU B C 1
ATOM 1532 O O . GLU B 1 73 ? 5.73 -18.672 -20.625 1 96.94 73 GLU B O 1
ATOM 1537 N N . ALA B 1 74 ? 5.418 -19.125 -18.5 1 97.56 74 ALA B N 1
ATOM 1538 C CA . ALA B 1 74 ? 6.504 -18.25 -18.047 1 97.56 74 ALA B CA 1
ATOM 1539 C C . ALA B 1 74 ? 7.527 -19.047 -17.234 1 97.56 74 ALA B C 1
ATOM 1541 O O . ALA B 1 74 ? 7.805 -18.703 -16.078 1 97.56 74 ALA B O 1
ATOM 1542 N N . LYS B 1 75 ? 8.164 -19.969 -17.812 1 97.75 75 LYS B N 1
ATOM 1543 C CA . LYS B 1 75 ? 9.078 -20.906 -17.156 1 97.75 75 LYS B CA 1
ATOM 1544 C C . LYS B 1 75 ? 10.266 -20.172 -16.531 1 97.75 75 LYS B C 1
ATOM 1546 O O . LYS B 1 75 ? 10.742 -20.547 -15.461 1 97.75 75 LYS B O 1
ATOM 1551 N N . GLU B 1 76 ? 10.688 -19.141 -17.219 1 98.19 76 GLU B N 1
ATOM 1552 C CA . GLU B 1 76 ? 11.844 -18.391 -16.734 1 98.19 76 GLU B CA 1
ATOM 1553 C C . GLU B 1 76 ? 11.531 -17.688 -15.422 1 98.19 76 GLU B C 1
ATOM 1555 O O . GLU B 1 76 ? 12.367 -17.656 -14.516 1 98.19 76 GLU B O 1
ATOM 1560 N N . VAL B 1 77 ? 10.367 -17.156 -15.305 1 98.31 77 VAL B N 1
ATOM 1561 C CA . VAL B 1 77 ? 9.945 -16.469 -14.086 1 98.31 77 VAL B CA 1
ATOM 1562 C C . VAL B 1 77 ? 9.844 -17.469 -12.938 1 98.31 77 VAL B C 1
ATOM 1564 O O . VAL B 1 77 ? 10.352 -17.219 -11.844 1 98.31 77 VAL B O 1
ATOM 1567 N N . ALA B 1 78 ? 9.211 -18.594 -13.211 1 98.31 78 ALA B N 1
ATOM 1568 C CA . ALA B 1 78 ? 9.055 -19.641 -12.211 1 98.31 78 ALA B CA 1
ATOM 1569 C C . ALA B 1 78 ? 10.406 -20.141 -11.711 1 98.31 78 ALA B C 1
ATOM 1571 O O . ALA B 1 78 ? 10.602 -20.344 -10.508 1 98.31 78 ALA B O 1
ATOM 1572 N N . SER B 1 79 ? 11.305 -20.312 -12.648 1 98.12 79 SER B N 1
ATOM 1573 C CA . SER B 1 79 ? 12.641 -20.781 -12.312 1 98.12 79 SER B CA 1
ATOM 1574 C C . SER B 1 79 ? 13.383 -19.75 -11.461 1 98.12 79 SER B C 1
ATOM 1576 O O . SER B 1 79 ? 13.992 -20.109 -10.445 1 98.12 79 SER B O 1
ATOM 1578 N N . LYS B 1 80 ? 13.32 -18.516 -11.789 1 96.88 80 LYS B N 1
ATOM 1579 C CA . LYS B 1 80 ? 13.984 -17.438 -11.078 1 96.88 80 LYS B CA 1
ATOM 1580 C C . LYS B 1 80 ? 13.516 -17.344 -9.633 1 96.88 80 LYS B C 1
ATOM 1582 O O . LYS B 1 80 ? 14.305 -17.062 -8.727 1 96.88 80 LYS B O 1
ATOM 1587 N N . LEU B 1 81 ? 12.234 -17.625 -9.469 1 97.75 81 LEU B N 1
ATOM 1588 C CA . LEU B 1 81 ? 11.664 -17.484 -8.133 1 97.75 81 LEU B CA 1
ATOM 1589 C C . LEU B 1 81 ? 11.625 -18.844 -7.418 1 97.75 81 LEU B C 1
ATOM 1591 O O . LEU B 1 81 ? 11.062 -18.953 -6.328 1 97.75 81 LEU B O 1
ATOM 1595 N N . GLU B 1 82 ? 12.156 -19.844 -8.031 1 97.56 82 GLU B N 1
ATOM 1596 C CA . GLU B 1 82 ? 12.312 -21.172 -7.461 1 97.56 82 GLU B CA 1
ATOM 1597 C C . GLU B 1 82 ? 10.969 -21.766 -7.043 1 97.56 82 GLU B C 1
ATOM 1599 O O . GLU B 1 82 ? 10.82 -22.25 -5.922 1 97.56 82 GLU B O 1
ATOM 1604 N N . ILE B 1 83 ? 10.047 -21.719 -7.961 1 98.19 83 ILE B N 1
ATOM 1605 C CA . ILE B 1 83 ? 8.727 -22.297 -7.734 1 98.19 83 ILE B CA 1
ATOM 1606 C C . ILE B 1 83 ? 8.789 -23.812 -7.93 1 98.19 83 ILE B C 1
ATOM 1608 O O . ILE B 1 83 ? 9.094 -24.297 -9.023 1 98.19 83 ILE B O 1
ATOM 1612 N N . LYS B 1 84 ? 8.406 -24.562 -6.926 1 95.5 84 LYS B N 1
ATOM 1613 C CA . LYS B 1 84 ? 8.586 -26.016 -6.988 1 95.5 84 LYS B CA 1
ATOM 1614 C C . LYS B 1 84 ? 7.25 -26.734 -6.902 1 95.5 84 LYS B C 1
ATOM 1616 O O . LYS B 1 84 ? 7.172 -27.938 -7.168 1 95.5 84 LYS B O 1
ATOM 1621 N N . ALA B 1 85 ? 6.258 -26.047 -6.516 1 97 85 ALA B N 1
ATOM 1622 C CA . ALA B 1 85 ? 4.918 -26.609 -6.395 1 97 85 ALA B CA 1
ATOM 1623 C C . ALA B 1 85 ? 3.848 -25.578 -6.715 1 97 85 ALA B C 1
ATOM 1625 O O . ALA B 1 85 ? 4.109 -24.375 -6.668 1 97 85 ALA B O 1
ATOM 1626 N N . MET B 1 86 ? 2.682 -26.078 -7.051 1 97 86 MET B N 1
ATOM 1627 C CA . MET B 1 86 ? 1.54 -25.219 -7.32 1 97 86 MET B CA 1
ATOM 1628 C C . MET B 1 86 ? 0.317 -25.656 -6.527 1 97 86 MET B C 1
ATOM 1630 O O . MET B 1 86 ? 0.153 -26.844 -6.246 1 97 86 MET B O 1
ATOM 1634 N N . PRO B 1 87 ? -0.444 -24.75 -6.191 1 98.62 87 PRO B N 1
ATOM 1635 C CA . PRO B 1 87 ? -0.213 -23.312 -6.324 1 98.62 87 PRO B CA 1
ATOM 1636 C C . PRO B 1 87 ? 0.831 -22.797 -5.34 1 98.62 87 PRO B C 1
ATOM 1638 O O . PRO B 1 87 ? 0.969 -23.328 -4.238 1 98.62 87 PRO B O 1
ATOM 1641 N N . THR B 1 88 ? 1.59 -21.828 -5.656 1 98.81 88 THR B N 1
ATOM 1642 C CA . THR B 1 88 ? 2.469 -21.031 -4.805 1 98.81 88 THR B CA 1
ATOM 1643 C C . THR B 1 88 ? 2.152 -19.547 -4.941 1 98.81 88 THR B C 1
ATOM 1645 O O . THR B 1 88 ? 1.927 -19.047 -6.047 1 98.81 88 THR B O 1
ATOM 1648 N N . PHE B 1 89 ? 2.023 -18.906 -3.855 1 98.88 89 PHE B N 1
ATOM 1649 C CA . PHE B 1 89 ? 1.807 -17.469 -3.82 1 98.88 89 PHE B CA 1
ATOM 1650 C C . PHE B 1 89 ? 3.045 -16.75 -3.299 1 98.88 89 PHE B C 1
ATOM 1652 O O . PHE B 1 89 ? 3.596 -17.125 -2.262 1 98.88 89 PHE B O 1
ATOM 1659 N N . VAL B 1 90 ? 3.449 -15.719 -4.027 1 98.75 90 VAL B N 1
ATOM 1660 C CA . VAL B 1 90 ? 4.609 -14.93 -3.629 1 98.75 90 VAL B CA 1
ATOM 1661 C C . VAL B 1 90 ? 4.188 -13.492 -3.359 1 98.75 90 VAL B C 1
ATOM 1663 O O . VAL B 1 90 ? 3.549 -12.852 -4.203 1 98.75 90 VAL B O 1
ATOM 1666 N N . LEU B 1 91 ? 4.434 -13.023 -2.221 1 97.94 91 LEU B N 1
ATOM 1667 C CA . LEU B 1 91 ? 4.223 -11.625 -1.854 1 97.94 91 LEU B CA 1
ATOM 1668 C C . LEU B 1 91 ? 5.496 -10.812 -2.059 1 97.94 91 LEU B C 1
ATOM 1670 O O . LEU B 1 91 ? 6.57 -11.219 -1.608 1 97.94 91 LEU B O 1
ATOM 1674 N N . MET B 1 92 ? 5.309 -9.711 -2.746 1 96.25 92 MET B N 1
ATOM 1675 C CA . MET B 1 92 ? 6.484 -8.945 -3.145 1 96.25 92 MET B CA 1
ATOM 1676 C C . MET B 1 92 ? 6.359 -7.488 -2.699 1 96.25 92 MET B C 1
ATOM 1678 O O . MET B 1 92 ? 5.27 -6.914 -2.736 1 96.25 92 MET B O 1
ATOM 1682 N N . LYS B 1 93 ? 7.492 -6.957 -2.332 1 91.12 93 LYS B N 1
ATOM 1683 C CA . LYS B 1 93 ? 7.656 -5.531 -2.061 1 91.12 93 LYS B CA 1
ATOM 1684 C C . LYS B 1 93 ? 8.914 -4.988 -2.729 1 91.12 93 LYS B C 1
ATOM 1686 O O . LYS B 1 93 ? 9.953 -5.656 -2.75 1 91.12 93 LYS B O 1
ATOM 1691 N N . ASN B 1 94 ? 8.742 -3.82 -3.26 1 87.25 94 ASN B N 1
ATOM 1692 C CA . ASN B 1 94 ? 9.883 -3.152 -3.873 1 87.25 94 ASN B CA 1
ATOM 1693 C C . ASN B 1 94 ? 10.562 -4.039 -4.918 1 87.25 94 ASN B C 1
ATOM 1695 O O . ASN B 1 94 ? 11.789 -4.109 -4.977 1 87.25 94 ASN B O 1
ATOM 1699 N N . GLY B 1 95 ? 9.766 -4.844 -5.574 1 89.5 95 GLY B N 1
ATOM 1700 C CA . GLY B 1 95 ? 10.234 -5.633 -6.699 1 89.5 95 GLY B CA 1
ATOM 1701 C C . GLY B 1 95 ? 10.891 -6.934 -6.281 1 89.5 95 GLY B C 1
ATOM 1702 O O . GLY B 1 95 ? 11.359 -7.699 -7.129 1 89.5 95 GLY B O 1
ATOM 1703 N N . ALA B 1 96 ? 10.906 -7.207 -5.004 1 93.12 96 ALA B N 1
ATOM 1704 C CA . ALA B 1 96 ? 11.57 -8.406 -4.5 1 93.12 96 ALA B CA 1
ATOM 1705 C C . ALA B 1 96 ? 10.594 -9.297 -3.742 1 93.12 96 ALA B C 1
ATOM 1707 O O . ALA B 1 96 ? 9.672 -8.805 -3.082 1 93.12 96 ALA B O 1
ATOM 1708 N N . PRO B 1 97 ? 10.844 -10.625 -3.818 1 96.25 97 PRO B N 1
ATOM 1709 C CA . PRO B 1 97 ? 10.008 -11.516 -3.012 1 96.25 97 PRO B CA 1
ATOM 1710 C C . PRO B 1 97 ? 10.242 -11.352 -1.512 1 96.25 97 PRO B C 1
ATOM 1712 O O . PRO B 1 97 ? 11.383 -11.148 -1.08 1 96.25 97 PRO B O 1
ATOM 1715 N N . ASP B 1 98 ? 9.172 -11.32 -0.802 1 93.44 98 ASP B N 1
ATOM 1716 C CA . ASP B 1 98 ? 9.234 -11.18 0.649 1 93.44 98 ASP B CA 1
ATOM 1717 C C . ASP B 1 98 ? 8.789 -12.461 1.348 1 93.44 98 ASP B C 1
ATOM 1719 O O . ASP B 1 98 ? 9.414 -12.891 2.318 1 93.44 98 ASP B O 1
ATOM 1723 N N . HIS B 1 99 ? 7.711 -13.109 0.856 1 94.94 99 HIS B N 1
ATOM 1724 C CA . HIS B 1 99 ? 7.137 -14.32 1.436 1 94.94 99 HIS B CA 1
ATOM 1725 C C . HIS B 1 99 ? 6.582 -15.242 0.354 1 94.94 99 HIS B C 1
ATOM 1727 O O . HIS B 1 99 ? 6.148 -14.773 -0.703 1 94.94 99 HIS B O 1
ATOM 1733 N N . LYS B 1 100 ? 6.68 -16.531 0.688 1 97.38 100 LYS B N 1
ATOM 1734 C CA . LYS B 1 100 ? 6.109 -17.547 -0.186 1 97.38 100 LYS B CA 1
ATOM 1735 C C . LYS B 1 100 ? 5.133 -18.438 0.574 1 97.38 100 LYS B C 1
ATOM 1737 O O . LYS B 1 100 ? 5.41 -18.859 1.701 1 97.38 100 LYS B O 1
ATOM 1742 N N . LEU B 1 101 ? 3.988 -18.656 -0.008 1 98.19 101 LEU B N 1
ATOM 1743 C CA . LEU B 1 101 ? 2.98 -19.578 0.513 1 98.19 101 LEU B CA 1
ATOM 1744 C C . LEU B 1 101 ? 2.697 -20.703 -0.484 1 98.19 101 LEU B C 1
ATOM 1746 O O . LEU B 1 101 ? 2.221 -20.438 -1.592 1 98.19 101 LEU B O 1
ATOM 1750 N N . VAL B 1 102 ? 2.98 -21.906 -0.032 1 98 102 VAL B N 1
ATOM 1751 C CA . VAL B 1 102 ? 2.779 -23.047 -0.911 1 98 102 VAL B CA 1
ATOM 1752 C C . VAL B 1 102 ? 1.465 -23.75 -0.562 1 98 102 VAL B C 1
ATOM 1754 O O . VAL B 1 102 ? 1.178 -23.984 0.612 1 98 102 VAL B O 1
ATOM 1757 N N . GLY B 1 103 ? 0.666 -23.953 -1.588 1 97.94 103 GLY B N 1
ATOM 1758 C CA . GLY B 1 103 ? -0.531 -24.75 -1.385 1 97.94 103 GLY B CA 1
ATOM 1759 C C . GLY B 1 103 ? -1.813 -23.953 -1.494 1 97.94 103 GLY B C 1
ATOM 1760 O O . GLY B 1 103 ? -1.787 -22.719 -1.427 1 97.94 103 GLY B O 1
ATOM 1761 N N . ALA B 1 104 ? -2.881 -24.625 -1.591 1 98 104 ALA B N 1
ATOM 1762 C CA . ALA B 1 104 ? -4.207 -24.031 -1.763 1 98 104 ALA B CA 1
ATOM 1763 C C . ALA B 1 104 ? -4.914 -23.875 -0.419 1 98 104 ALA B C 1
ATOM 1765 O O . ALA B 1 104 ? -5.672 -24.75 -0.002 1 98 104 ALA B O 1
ATOM 1766 N N . ASN B 1 105 ? -4.711 -22.766 0.236 1 97.69 105 ASN B N 1
ATOM 1767 C CA . ASN B 1 105 ? -5.332 -22.438 1.514 1 97.69 105 ASN B CA 1
ATOM 1768 C C . ASN B 1 105 ? -5.84 -21 1.532 1 97.69 105 ASN B C 1
ATOM 1770 O O . ASN B 1 105 ? -5.098 -20.078 1.873 1 97.69 105 ASN B O 1
ATOM 1774 N N . PRO B 1 106 ? -7.137 -20.859 1.206 1 97.94 106 PRO B N 1
ATOM 1775 C CA . PRO B 1 106 ? -7.688 -19.516 1.077 1 97.94 106 PRO B CA 1
ATOM 1776 C C . PRO B 1 106 ? -7.539 -18.688 2.355 1 97.94 106 PRO B C 1
ATOM 1778 O O . PRO B 1 106 ? -7.16 -17.516 2.301 1 97.94 106 PRO B O 1
ATOM 1781 N N . GLU B 1 107 ? -7.828 -19.297 3.43 1 97.69 107 GLU B N 1
ATOM 1782 C CA . GLU B 1 107 ? -7.793 -18.578 4.699 1 97.69 107 GLU B CA 1
ATOM 1783 C C . GLU B 1 107 ? -6.375 -18.125 5.035 1 97.69 107 GLU B C 1
ATOM 1785 O O . GLU B 1 107 ? -6.164 -16.984 5.453 1 97.69 107 GLU B O 1
ATOM 1790 N N . GLU B 1 108 ? -5.438 -18.984 4.855 1 98 108 GLU B N 1
ATOM 1791 C CA . GLU B 1 108 ? -4.043 -18.641 5.117 1 98 108 GLU B CA 1
ATOM 1792 C C . GLU B 1 108 ? -3.557 -17.547 4.164 1 98 108 GLU B C 1
ATOM 1794 O O . GLU B 1 108 ? -2.832 -16.641 4.57 1 98 108 GLU B O 1
ATOM 1799 N N . LEU B 1 109 ? -3.959 -17.641 2.951 1 98.25 109 LEU B N 1
ATOM 1800 C CA . LEU B 1 109 ? -3.564 -16.625 1.976 1 98.25 109 LEU B CA 1
ATOM 1801 C C . LEU B 1 109 ? -4.098 -15.25 2.371 1 98.25 109 LEU B C 1
ATOM 1803 O O . LEU B 1 109 ? -3.357 -14.266 2.35 1 98.25 109 LEU B O 1
ATOM 1807 N N . ARG B 1 110 ? -5.375 -15.227 2.758 1 97.75 110 ARG B N 1
ATOM 1808 C CA . ARG B 1 110 ? -5.973 -13.961 3.178 1 97.75 110 ARG B CA 1
ATOM 1809 C C . ARG B 1 110 ? -5.238 -13.391 4.387 1 97.75 110 ARG B C 1
ATOM 1811 O O . ARG B 1 110 ? -4.93 -12.195 4.422 1 97.75 110 ARG B O 1
ATOM 1818 N N . LYS B 1 111 ? -4.93 -14.227 5.297 1 97.25 111 LYS B N 1
ATOM 1819 C CA . LYS B 1 111 ? -4.219 -13.812 6.504 1 97.25 111 LYS B CA 1
ATOM 1820 C C . LYS B 1 111 ? -2.844 -13.242 6.16 1 97.25 111 LYS B C 1
ATOM 1822 O O . LYS B 1 111 ? -2.453 -12.195 6.684 1 97.25 111 LYS B O 1
ATOM 1827 N N . ARG B 1 112 ? -2.141 -13.859 5.293 1 96.62 112 ARG B N 1
ATOM 1828 C CA . ARG B 1 112 ? -0.797 -13.438 4.914 1 96.62 112 ARG B CA 1
ATOM 1829 C C . ARG B 1 112 ? -0.832 -12.109 4.16 1 96.62 112 ARG B C 1
ATOM 1831 O O . ARG B 1 112 ? 0.012 -11.242 4.383 1 96.62 112 ARG B O 1
ATOM 1838 N N . ILE B 1 113 ? -1.815 -11.977 3.318 1 96.38 113 ILE B N 1
ATOM 1839 C CA . ILE B 1 113 ? -1.928 -10.742 2.549 1 96.38 113 ILE B CA 1
ATOM 1840 C C . ILE B 1 113 ? -2.234 -9.57 3.486 1 96.38 113 ILE B C 1
ATOM 1842 O O . ILE B 1 113 ? -1.624 -8.508 3.379 1 96.38 113 ILE B O 1
ATOM 1846 N N . LYS B 1 114 ? -3.105 -9.781 4.41 1 94.62 114 LYS B N 1
ATOM 1847 C CA . LYS B 1 114 ? -3.436 -8.727 5.371 1 94.62 114 LYS B CA 1
ATOM 1848 C C . LYS B 1 114 ? -2.215 -8.328 6.191 1 94.62 114 LYS B C 1
ATOM 1850 O O . LYS B 1 114 ? -1.91 -7.141 6.32 1 94.62 114 LYS B O 1
ATOM 1855 N N . ALA B 1 115 ? -1.52 -9.336 6.664 1 93.69 115 ALA B N 1
ATOM 1856 C CA . ALA B 1 115 ? -0.318 -9.07 7.449 1 93.69 115 ALA B CA 1
ATOM 1857 C C . ALA B 1 115 ? 0.744 -8.375 6.609 1 93.69 115 ALA B C 1
ATOM 1859 O O . ALA B 1 115 ? 1.505 -7.547 7.121 1 93.69 115 ALA B O 1
ATOM 1860 N N . PHE B 1 116 ? 0.736 -8.719 5.406 1 93.12 116 PHE B N 1
ATOM 1861 C CA . PHE B 1 116 ? 1.737 -8.25 4.457 1 93.12 116 PHE B CA 1
ATOM 1862 C C . PHE B 1 116 ? 1.487 -6.793 4.082 1 93.12 116 PHE B C 1
ATOM 1864 O O . PHE B 1 116 ? 2.432 -6.02 3.922 1 93.12 116 PHE B O 1
ATOM 1871 N N . ILE B 1 117 ? 0.182 -6.414 3.924 1 90.94 117 ILE B N 1
ATOM 1872 C CA . ILE B 1 117 ? -0.063 -5.105 3.332 1 90.94 117 ILE B CA 1
ATOM 1873 C C . ILE B 1 117 ? -0.409 -4.102 4.43 1 90.94 117 ILE B C 1
ATOM 1875 O O . ILE B 1 117 ? -0.355 -2.889 4.211 1 90.94 117 ILE B O 1
ATOM 1879 N N . TYR B 1 118 ? -0.862 -4.617 5.629 1 87.56 118 TYR B N 1
ATOM 1880 C CA . TYR B 1 118 ? -1.218 -3.697 6.707 1 87.56 118 TYR B CA 1
ATOM 1881 C C . TYR B 1 118 ? 0.028 -3.178 7.41 1 87.56 118 TYR B C 1
ATOM 1883 O O . TYR B 1 118 ? 0.964 -3.938 7.676 1 87.56 118 TYR B O 1
ATOM 1891 N N . CYS B 1 119 ? 0.13 -1.919 7.492 1 80.94 119 CYS B N 1
ATOM 1892 C CA . CYS B 1 119 ? 1.25 -1.232 8.125 1 80.94 119 CYS B CA 1
ATOM 1893 C C . CYS B 1 119 ? 1.029 -1.102 9.625 1 80.94 119 CYS B C 1
ATOM 1895 O O . CYS B 1 119 ? -0.101 -0.913 10.078 1 80.94 119 CYS B O 1
#

pLDDT: mean 92.17, std 14.56, range [32.44, 98.88]

Solvent-accessible surface area (backbone atoms only — not comparable to full-atom values): 12840 Å² total; per-residue (Å²): 133,78,75,71,72,70,78,64,81,75,65,52,41,78,34,58,35,58,68,53,42,50,50,54,42,49,52,28,26,76,65,55,24,34,33,40,34,40,35,27,41,95,88,33,63,60,27,56,66,40,46,64,58,51,40,51,49,30,68,68,39,48,41,40,43,35,37,35,32,35,42,82,58,17,46,67,52,32,57,75,68,64,65,87,60,71,18,26,34,37,35,29,45,75,68,35,84,74,47,78,45,79,50,78,45,71,67,59,51,52,53,50,49,50,63,64,50,44,98,134,78,75,71,72,72,77,62,81,74,63,52,42,78,33,58,34,57,67,52,43,52,50,53,42,49,52,28,27,76,65,55,24,36,35,40,34,40,36,28,40,96,89,34,65,61,26,56,66,41,47,65,58,52,41,52,50,31,68,68,39,47,41,39,42,36,37,34,31,35,42,82,58,17,45,67,52,32,57,75,68,65,63,84,60,70,18,25,37,38,37,27,47,75,67,34,82,74,46,77,44,78,49,77,46,70,68,60,51,53,52,49,50,48,63,64,51,43,96

Organism: Cucumis melo var. makuwa (NCBI:txid1194695)

Nearest PDB structures (foldseek):
  2vm2-assembly2_B  TM=9.786E-01  e=1.088E-12  Hordeum vulgare subsp. vulgare
  2vm1-assembly1_A  TM=9.820E-01  e=4.686E-12  Hordeum vulgare subsp. vulgare
  2vlt-assembly2_B  TM=9.739E-01  e=5.719E-12  Hordeum vulgare subsp. vulgare
  6x0b-assembly2_B  TM=9.572E-01  e=7.971E-12  Nicot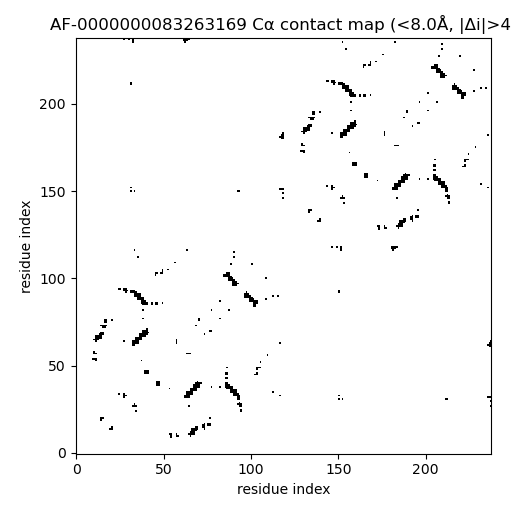iana alata
  2vm2-assembly3_C  TM=9.526E-01  e=1.269E-11  Hordeum vulgare subsp. vulgare

Radius of gyration: 20.78 Å; Cα contacts (8 Å, |Δi|>4): 409; chains: 2; bounding box: 47×56×50 Å

Secondary structure (DSSP, 8-state):
-----------SEEE-SHHHHHHHHHHHHHHT--EEEEEE-TT-HHHHHHHHHHHHHHHH-TTSEEEEEETTT-HHHHHHTT--SSSEEEEEETTEEEEEEES--HHHHHHHHHHHH--/-----------SEEE-SHHHHHHHHHHHHHHT--EEEEEE-TT-HHHHHHHHHHHHHHHH-TTSEEEEEETTTSHHHHHHTT--SSSEEEEEETTEEEEEEES--HHHHHHHHHHHH--